Protein AF-0000000066528701 (afdb_homodimer)

Solvent-accessible surface area (backbone atoms only — not comparable to full-atom values): 14959 Å² total; per-residue (Å²): 111,68,66,46,46,49,54,43,49,54,53,19,50,52,30,32,54,51,6,51,46,21,49,76,36,40,67,64,56,36,42,75,35,35,27,43,67,76,30,73,56,21,47,54,45,41,22,33,59,53,4,28,47,28,31,26,52,14,49,48,37,56,53,22,70,76,32,80,87,34,41,62,61,46,37,51,46,49,24,44,37,23,43,40,35,29,51,48,51,51,48,49,22,62,75,70,71,47,74,63,90,46,74,61,42,54,48,40,52,49,28,44,50,49,17,51,50,31,49,50,34,51,53,52,62,69,62,58,66,75,77,67,75,58,69,62,59,64,48,48,53,50,49,54,55,55,73,71,102,110,68,67,45,46,50,54,40,47,55,52,20,50,50,31,32,52,49,6,51,46,23,50,76,37,39,65,63,57,37,42,74,36,36,28,44,68,76,29,73,55,20,47,53,46,41,23,32,59,53,3,27,48,28,32,25,52,14,49,48,37,55,52,22,71,75,31,77,88,34,40,61,59,47,38,51,45,49,24,44,37,23,42,40,34,32,50,48,50,52,50,48,22,61,74,69,72,49,75,63,90,46,75,61,42,55,48,39,52,50,29,42,49,51,18,51,51,30,49,51,33,51,54,53,62,69,62,58,67,76,78,67,75,57,69,62,61,62,49,49,53,51,48,55,58,55,71,71,100

Secondary structure (DSSP, 8-state):
-HHHHHHHHHHHHHHHHHHHHHHH-HHHHHHTTTEEE-SHHHHHHIIIIIIIHHHHHHHHHHHHHH-HHHHHHHHHHHHHHHHHHHHHHHHHHHHHT---TTHHHHHHHHHHHHHHHHHHHHHHHHHS------HHHHHHHHHHHHHT-/-HHHHHHHHHHHHHHHHHHHHHHH-HHHHHHTTTEEE-SHHHHHHIIIIIIIHHHHHHHHHHHHHH-HHHHHHHHHHHHHHHHHHHHHHHHHHHHHT---TTHHHHHHHHHHHHHHHHHHHHHHHHHS------HHHHHHHHHHHHHT-

Organism: Pseudomonas aeruginosa (strain ATCC 15692 / DSM 22644 / CIP 104116 / JCM 14847 / LMG 12228 / 1C / PRS 101 / PAO1) (NCBI:txid208964)

Structure (mmCIF, N/CA/C/O backbone):
data_AF-0000000066528701-model_v1
#
loop_
_entity.id
_entity.type
_entity.pdbx_description
1 polymer 'DUF4345 domain-containing protein'
#
loop_
_atom_site.group_PDB
_atom_site.id
_atom_site.type_symbol
_atom_site.label_atom_id
_atom_site.label_alt_id
_atom_site.label_comp_id
_atom_site.label_asym_id
_atom_site.label_entity_id
_atom_site.label_seq_id
_atom_site.pdbx_PDB_ins_code
_atom_site.Cartn_x
_atom_site.Cartn_y
_atom_site.Cartn_z
_atom_site.occupancy
_atom_site.B_iso_or_equiv
_atom_site.auth_seq_id
_atom_site.auth_comp_id
_atom_site.auth_asym_id
_atom_site.auth_atom_id
_atom_site.pdbx_PDB_model_num
ATOM 1 N N . MET A 1 1 ? 12.289 20.953 1.433 1 90 1 MET A N 1
ATOM 2 C CA . MET A 1 1 ? 11.078 20.406 0.824 1 90 1 MET A CA 1
ATOM 3 C C . MET A 1 1 ? 11.391 19.75 -0.516 1 90 1 MET A C 1
ATOM 5 O O . MET A 1 1 ? 10.773 18.75 -0.882 1 90 1 MET A O 1
ATOM 9 N N . LEU A 1 2 ? 12.438 20.297 -1.188 1 93.38 2 LEU A N 1
ATOM 10 C CA . LEU A 1 2 ? 12.75 19.766 -2.51 1 93.38 2 LEU A CA 1
ATOM 11 C C . LEU A 1 2 ? 13.234 18.312 -2.414 1 93.38 2 LEU A C 1
ATOM 13 O O . LEU A 1 2 ? 12.797 17.453 -3.189 1 93.38 2 LEU A O 1
ATOM 17 N N . PHE A 1 3 ? 14.109 18.016 -1.529 1 96.75 3 PHE A N 1
ATOM 18 C CA . PHE A 1 3 ? 14.648 16.672 -1.346 1 96.75 3 PHE A CA 1
ATOM 19 C C . PHE A 1 3 ? 13.531 15.68 -1.04 1 96.75 3 PHE A C 1
ATOM 21 O O . PHE A 1 3 ? 13.469 14.602 -1.636 1 96.75 3 PHE A O 1
ATOM 28 N N . ALA A 1 4 ? 12.664 16.062 -0.197 1 97.38 4 ALA A N 1
ATOM 29 C CA . ALA A 1 4 ? 11.531 15.219 0.172 1 97.38 4 ALA A CA 1
ATOM 30 C C . ALA A 1 4 ? 10.641 14.93 -1.036 1 97.38 4 ALA A C 1
ATOM 32 O O . ALA A 1 4 ? 10.203 13.797 -1.24 1 97.38 4 ALA A O 1
ATOM 33 N N . ARG A 1 5 ? 10.445 15.914 -1.828 1 97.69 5 ARG A N 1
ATOM 34 C CA . ARG A 1 5 ? 9.602 15.773 -3.008 1 97.69 5 ARG A CA 1
ATOM 35 C C . ARG A 1 5 ? 10.258 14.867 -4.047 1 97.69 5 ARG A C 1
ATOM 37 O O . ARG A 1 5 ? 9.57 14.117 -4.746 1 97.69 5 ARG A O 1
ATOM 44 N N . LEU A 1 6 ? 11.492 14.969 -4.113 1 98.12 6 LEU A N 1
ATOM 45 C CA . LEU A 1 6 ? 12.219 14.125 -5.059 1 98.12 6 LEU A CA 1
ATOM 46 C C . LEU A 1 6 ? 12.156 12.656 -4.641 1 98.12 6 LEU A C 1
ATOM 48 O O . LEU A 1 6 ? 11.984 11.773 -5.484 1 98.12 6 LEU A O 1
ATOM 52 N N . VAL A 1 7 ? 12.32 12.43 -3.352 1 98.62 7 VAL A N 1
ATOM 53 C CA . VAL A 1 7 ? 12.227 11.07 -2.834 1 98.62 7 VAL A CA 1
ATOM 54 C C . VAL A 1 7 ? 10.844 10.5 -3.145 1 98.62 7 VAL A C 1
ATOM 56 O O . VAL A 1 7 ? 10.719 9.375 -3.629 1 98.62 7 VAL A O 1
ATOM 59 N N . LEU A 1 8 ? 9.836 11.281 -2.934 1 98.75 8 LEU A N 1
ATOM 60 C CA . LEU A 1 8 ? 8.469 10.844 -3.178 1 98.75 8 LEU A CA 1
ATOM 61 C C . LEU A 1 8 ? 8.227 10.609 -4.668 1 98.75 8 LEU A C 1
ATOM 63 O O . LEU A 1 8 ? 7.531 9.672 -5.051 1 98.75 8 LEU A O 1
ATOM 67 N N . LEU A 1 9 ? 8.828 11.469 -5.477 1 98.75 9 LEU A N 1
ATOM 68 C CA . LEU A 1 9 ? 8.641 11.352 -6.918 1 98.75 9 LEU A CA 1
ATOM 69 C C . LEU A 1 9 ? 9.281 10.07 -7.449 1 98.75 9 LEU A C 1
ATOM 71 O O . LEU A 1 9 ? 8.68 9.359 -8.258 1 98.75 9 LEU A O 1
ATOM 75 N N . VAL A 1 10 ? 10.469 9.773 -7.031 1 98.75 10 VAL A N 1
ATOM 76 C CA . VAL A 1 10 ? 11.156 8.562 -7.453 1 98.75 10 VAL A CA 1
ATOM 77 C C . VAL A 1 10 ? 10.336 7.336 -7.047 1 98.75 10 VAL A C 1
ATOM 79 O O . VAL A 1 10 ? 10.117 6.438 -7.859 1 98.75 10 VAL A O 1
ATOM 82 N N . GLN A 1 11 ? 9.891 7.328 -5.816 1 98.75 11 GLN A N 1
ATOM 83 C CA . GLN A 1 11 ? 9.086 6.219 -5.328 1 98.75 11 GLN A CA 1
ATOM 84 C C . GLN A 1 11 ? 7.781 6.094 -6.113 1 98.75 11 GLN A C 1
ATOM 86 O O . GLN A 1 11 ? 7.367 4.988 -6.469 1 98.75 11 GLN A O 1
ATOM 91 N N . ALA A 1 12 ? 7.125 7.23 -6.391 1 98.81 12 ALA A N 1
ATOM 92 C CA . ALA A 1 12 ? 5.871 7.227 -7.141 1 98.81 12 ALA A CA 1
ATOM 93 C C . ALA A 1 12 ? 6.074 6.656 -8.539 1 98.81 12 ALA A C 1
ATOM 95 O O . ALA A 1 12 ? 5.242 5.891 -9.031 1 98.81 12 ALA A O 1
ATOM 96 N N . LEU A 1 13 ? 7.168 6.973 -9.164 1 98.56 13 LEU A N 1
ATOM 97 C CA . LEU A 1 13 ? 7.449 6.512 -10.516 1 98.56 13 LEU A CA 1
ATOM 98 C C . LEU A 1 13 ? 7.68 5.004 -10.547 1 98.56 13 LEU A C 1
ATOM 100 O O . LEU A 1 13 ? 7.199 4.316 -11.445 1 98.56 13 LEU A O 1
ATOM 104 N N . VAL A 1 14 ? 8.375 4.531 -9.562 1 97.88 14 VAL A N 1
ATOM 105 C CA . VAL A 1 14 ? 8.656 3.102 -9.516 1 97.88 14 VAL A CA 1
ATOM 106 C C . VAL A 1 14 ? 7.375 2.326 -9.227 1 97.88 14 VAL A C 1
ATOM 108 O O . VAL A 1 14 ? 7.062 1.354 -9.922 1 97.88 14 VAL A O 1
ATOM 111 N N . TRP A 1 15 ? 6.609 2.729 -8.188 1 97.94 15 TRP A N 1
ATOM 112 C CA . TRP A 1 15 ? 5.34 2.076 -7.887 1 97.94 15 TRP A CA 1
ATOM 113 C C . TRP A 1 15 ? 4.379 2.188 -9.062 1 97.94 15 TRP A C 1
ATOM 115 O O . TRP A 1 15 ? 3.678 1.227 -9.398 1 97.94 15 TRP A O 1
ATOM 125 N N . GLY A 1 16 ? 4.348 3.342 -9.711 1 98.12 16 GLY A N 1
ATOM 126 C CA . GLY A 1 16 ? 3.469 3.537 -10.852 1 98.12 16 GLY A CA 1
ATOM 127 C C . GLY A 1 16 ? 3.818 2.648 -12.031 1 98.12 16 GLY A C 1
ATOM 128 O O . GLY A 1 16 ? 2.938 2.021 -12.625 1 98.12 16 GLY A O 1
ATOM 129 N N . ALA A 1 17 ? 5.105 2.613 -12.391 1 97.75 17 ALA A N 1
ATOM 130 C CA . ALA A 1 17 ? 5.559 1.803 -13.523 1 97.75 17 ALA A CA 1
ATOM 131 C C . ALA A 1 17 ? 5.312 0.319 -13.266 1 97.75 17 ALA A C 1
ATOM 133 O O . ALA A 1 17 ? 4.785 -0.388 -14.125 1 97.75 17 ALA A O 1
ATOM 134 N N . LEU A 1 18 ? 5.652 -0.143 -12.086 1 95.25 18 LEU A N 1
ATOM 135 C CA . LEU A 1 18 ? 5.449 -1.548 -11.75 1 95.25 18 LEU A CA 1
ATOM 136 C C . LEU A 1 18 ? 3.961 -1.879 -11.672 1 95.25 18 LEU A C 1
ATOM 138 O O . LEU A 1 18 ? 3.539 -2.959 -12.094 1 95.25 18 LEU A O 1
ATOM 142 N N . GLY A 1 19 ? 3.191 -0.932 -11.094 1 96.75 19 GLY A N 1
ATOM 143 C CA . GLY A 1 19 ? 1.753 -1.135 -11.039 1 96.75 19 GLY A CA 1
ATOM 144 C C . GLY A 1 19 ? 1.121 -1.322 -12.398 1 96.75 19 GLY A C 1
ATOM 145 O O . GLY A 1 19 ? 0.341 -2.256 -12.609 1 96.75 19 GLY A O 1
ATOM 146 N N . VAL A 1 20 ? 1.465 -0.523 -13.336 1 97.19 20 VAL A N 1
ATOM 147 C CA . VAL A 1 20 ? 0.919 -0.595 -14.688 1 97.19 20 VAL A CA 1
ATOM 148 C C . VAL A 1 20 ? 1.396 -1.875 -15.367 1 97.19 20 VAL A C 1
ATOM 150 O O . VAL A 1 20 ? 0.614 -2.564 -16.031 1 97.19 20 VAL A O 1
ATOM 153 N N . LEU A 1 21 ? 2.637 -2.24 -15.188 1 96.62 21 LEU A N 1
ATOM 154 C CA . LEU A 1 21 ? 3.195 -3.432 -15.82 1 96.62 21 LEU A CA 1
ATOM 155 C C . LEU A 1 21 ? 2.496 -4.691 -15.312 1 96.62 21 LEU A C 1
ATOM 157 O O . LEU A 1 21 ? 2.137 -5.566 -16.109 1 96.62 21 LEU A O 1
ATOM 161 N N . TYR A 1 22 ? 2.273 -4.73 -14.016 1 95.31 22 TYR A N 1
ATOM 162 C CA . TYR A 1 22 ? 1.606 -5.895 -13.445 1 95.31 22 TYR A CA 1
ATOM 163 C C . TYR A 1 22 ? 0.142 -5.941 -13.867 1 95.31 22 TYR A C 1
ATOM 165 O O . TYR A 1 22 ? -0.438 -7.023 -14 1 95.31 22 TYR A O 1
ATOM 173 N N . TRP A 1 23 ? -0.418 -4.832 -14.062 1 95.31 23 TRP A N 1
ATOM 174 C CA . TRP A 1 23 ? -1.823 -4.801 -14.461 1 95.31 23 TRP A CA 1
ATOM 175 C C . TRP A 1 23 ? -1.991 -5.207 -15.914 1 95.31 23 TRP A C 1
ATOM 177 O O . TRP A 1 23 ? -2.924 -5.938 -16.266 1 95.31 23 TRP A O 1
ATOM 187 N N . VAL A 1 24 ? -1.065 -4.883 -16.828 1 95.12 24 VAL A N 1
ATOM 188 C CA . VAL A 1 24 ? -1.171 -5.105 -18.266 1 95.12 24 VAL A CA 1
ATOM 189 C C . VAL A 1 24 ? -0.623 -6.484 -18.625 1 95.12 24 VAL A C 1
ATOM 191 O O . VAL A 1 24 ? -1.155 -7.164 -19.5 1 95.12 24 VAL A O 1
ATOM 194 N N . ARG A 1 25 ? 0.461 -6.891 -17.922 1 96.69 25 ARG A N 1
ATOM 195 C CA . ARG A 1 25 ? 1.124 -8.156 -18.234 1 96.69 25 ARG A CA 1
ATOM 196 C C . ARG A 1 25 ? 1.291 -9.008 -16.984 1 96.69 25 ARG A C 1
ATOM 198 O O . ARG A 1 25 ? 2.41 -9.367 -16.625 1 96.69 25 ARG A O 1
ATOM 205 N N . PRO A 1 26 ? 0.185 -9.398 -16.453 1 94.94 26 PRO A N 1
ATOM 206 C CA . PRO A 1 26 ? 0.271 -10.125 -15.18 1 94.94 26 PRO A CA 1
ATOM 207 C C . PRO A 1 26 ? 0.975 -11.477 -15.32 1 94.94 26 PRO A C 1
ATOM 209 O O . PRO A 1 26 ? 1.728 -11.883 -14.43 1 94.94 26 PRO A O 1
ATOM 212 N N . TYR A 1 27 ? 0.855 -12.203 -16.484 1 95.38 27 TYR A N 1
ATOM 213 C CA . TYR A 1 27 ? 1.468 -13.516 -16.672 1 95.38 27 TYR A CA 1
ATOM 214 C C . TYR A 1 27 ? 2.986 -13.398 -16.75 1 95.38 27 TYR A C 1
ATOM 216 O O . TYR A 1 27 ? 3.701 -14.133 -16.062 1 95.38 27 TYR A O 1
ATOM 224 N N . GLU A 1 28 ? 3.389 -12.477 -17.516 1 94.94 28 GLU A N 1
ATOM 225 C CA . GLU A 1 28 ? 4.824 -12.281 -17.719 1 94.94 28 GLU A CA 1
ATOM 226 C C . GLU A 1 28 ? 5.5 -11.844 -16.422 1 94.94 28 GLU A C 1
ATOM 228 O O . GLU A 1 28 ? 6.562 -12.359 -16.062 1 94.94 28 GLU A O 1
ATOM 233 N N . MET A 1 29 ? 4.883 -10.93 -15.773 1 93.5 29 MET A N 1
ATOM 234 C CA . MET A 1 29 ? 5.461 -10.398 -14.539 1 93.5 29 MET A CA 1
ATOM 235 C C . MET A 1 29 ? 5.5 -11.469 -13.453 1 93.5 29 MET A C 1
ATOM 237 O O . MET A 1 29 ? 6.492 -11.586 -12.727 1 93.5 29 MET A O 1
ATOM 241 N N . ALA A 1 30 ? 4.492 -12.25 -13.289 1 92.44 30 ALA A N 1
ATOM 242 C CA . ALA A 1 30 ? 4.438 -13.32 -12.305 1 92.44 30 ALA A CA 1
ATOM 243 C C . ALA A 1 30 ? 5.477 -14.398 -12.617 1 92.44 30 ALA A C 1
ATOM 245 O O . ALA A 1 30 ? 6.105 -14.938 -11.703 1 92.44 30 ALA A O 1
ATOM 246 N N . ASN A 1 31 ? 5.672 -14.625 -13.844 1 92.06 31 ASN A N 1
ATOM 247 C CA . ASN A 1 31 ? 6.574 -15.688 -14.266 1 92.06 31 ASN A CA 1
ATOM 248 C C . ASN A 1 31 ? 8.031 -15.336 -13.977 1 92.06 31 ASN A C 1
ATOM 250 O O . ASN A 1 31 ? 8.875 -16.219 -13.859 1 92.06 31 ASN A O 1
ATOM 254 N N . LEU A 1 32 ? 8.305 -14.031 -13.883 1 88.94 32 LEU A N 1
ATOM 255 C CA . LEU A 1 32 ? 9.664 -13.594 -13.586 1 88.94 32 LEU A CA 1
ATOM 256 C C . LEU A 1 32 ? 10.148 -14.195 -12.266 1 88.94 32 LEU A C 1
ATOM 258 O O . LEU A 1 32 ? 11.336 -14.484 -12.117 1 88.94 32 LEU A O 1
ATOM 262 N N . SER A 1 33 ? 9.227 -14.5 -11.328 1 88.19 33 SER A N 1
ATOM 263 C CA . SER A 1 33 ? 9.609 -15.031 -10.023 1 88.19 33 SER A CA 1
ATOM 264 C C . SER A 1 33 ? 9.281 -16.516 -9.914 1 88.19 33 SER A C 1
ATOM 266 O O . SER A 1 33 ? 9.492 -17.125 -8.859 1 88.19 33 SER A O 1
ATOM 268 N N . GLY A 1 34 ? 8.695 -17.062 -11 1 90.62 34 GLY A N 1
ATOM 269 C CA . GLY A 1 34 ? 8.328 -18.469 -10.969 1 90.62 34 GLY A CA 1
ATOM 270 C C . GLY A 1 34 ? 6.934 -18.703 -10.406 1 90.62 34 GLY A C 1
ATOM 271 O O . GLY A 1 34 ? 6.668 -19.75 -9.812 1 90.62 34 GLY A O 1
ATOM 272 N N . MET A 1 35 ? 6.113 -17.734 -10.508 1 93.06 35 MET A N 1
ATOM 273 C CA . MET A 1 35 ? 4.703 -17.828 -10.133 1 93.06 35 MET A CA 1
ATOM 274 C C . MET A 1 35 ? 3.84 -18.141 -11.352 1 93.06 35 MET A C 1
ATOM 276 O O . MET A 1 35 ? 4.004 -17.531 -12.406 1 93.06 35 MET A O 1
ATOM 280 N N . LEU A 1 36 ? 2.977 -19.156 -11.156 1 94.19 36 LEU A N 1
ATOM 281 C CA . LEU A 1 36 ? 2.062 -19.516 -12.234 1 94.19 36 LEU A CA 1
ATOM 282 C C . LEU A 1 36 ? 0.625 -19.172 -11.867 1 94.19 36 LEU A C 1
ATOM 284 O O . LEU A 1 36 ? 0.165 -19.484 -10.766 1 94.19 36 LEU A O 1
ATOM 288 N N . LEU A 1 37 ? 0.031 -18.438 -12.758 1 94.5 37 LEU A N 1
ATOM 289 C CA . LEU A 1 37 ? -1.372 -18.078 -12.609 1 94.5 37 LEU A CA 1
ATOM 290 C C . LEU A 1 37 ? -2.273 -19.031 -13.375 1 94.5 37 LEU A C 1
ATOM 292 O O . LEU A 1 37 ? -2.535 -18.844 -14.562 1 94.5 37 LEU A O 1
ATOM 296 N N . MET A 1 38 ? -2.883 -20 -12.656 1 92.56 38 MET A N 1
ATOM 297 C CA . MET A 1 38 ? -3.531 -21.125 -13.32 1 92.56 38 MET A CA 1
ATOM 298 C C . MET A 1 38 ? -5.023 -20.875 -13.5 1 92.56 38 MET A C 1
ATOM 300 O O . MET A 1 38 ? -5.668 -21.5 -14.344 1 92.56 38 MET A O 1
ATOM 304 N N . GLU A 1 39 ? -5.605 -20 -12.68 1 89.44 39 GLU A N 1
ATOM 305 C CA . GLU A 1 39 ? -7.031 -19.703 -12.727 1 89.44 39 GLU A CA 1
ATOM 306 C C . GLU A 1 39 ? -7.277 -18.219 -12.992 1 89.44 39 GLU A C 1
ATOM 308 O O . GLU A 1 39 ? -6.441 -17.375 -12.656 1 89.44 39 GLU A O 1
ATOM 313 N N . PRO A 1 40 ? -8.445 -17.906 -13.586 1 87.75 40 PRO A N 1
ATOM 314 C CA . PRO A 1 40 ? -8.781 -16.5 -13.812 1 87.75 40 PRO A CA 1
ATOM 315 C C . PRO A 1 40 ? -8.766 -15.672 -12.531 1 87.75 40 PRO A C 1
ATOM 317 O O . PRO A 1 40 ? -8.406 -14.492 -12.562 1 87.75 40 PRO A O 1
ATOM 320 N N . SER A 1 41 ? -9.094 -16.359 -11.484 1 88.56 41 SER A N 1
ATOM 321 C CA . SER A 1 41 ? -9.086 -15.672 -10.203 1 88.56 41 SER A CA 1
ATOM 322 C C . SER A 1 41 ? -7.668 -15.258 -9.805 1 88.56 41 SER A C 1
ATOM 324 O O . SER A 1 41 ? -7.465 -14.188 -9.227 1 88.56 41 SER A O 1
ATOM 326 N N . ALA A 1 42 ? -6.734 -16.078 -10.117 1 91.38 42 ALA A N 1
ATOM 327 C CA . ALA A 1 42 ? -5.344 -15.766 -9.805 1 91.38 42 ALA A CA 1
ATOM 328 C C . ALA A 1 42 ? -4.848 -14.57 -10.625 1 91.38 42 ALA A C 1
ATOM 330 O O . ALA A 1 42 ? -4.105 -13.727 -10.117 1 91.38 42 ALA A O 1
ATOM 331 N N . VAL A 1 43 ? -5.246 -14.484 -11.844 1 91.62 43 VAL A N 1
ATOM 332 C CA . VAL A 1 43 ? -4.859 -13.383 -12.719 1 91.62 43 VAL A CA 1
ATOM 333 C C . VAL A 1 43 ? -5.477 -12.078 -12.219 1 91.62 43 VAL A C 1
ATOM 335 O O . VAL A 1 43 ? -4.801 -11.055 -12.141 1 91.62 43 VAL A O 1
ATOM 338 N N . SER A 1 44 ? -6.723 -12.172 -11.93 1 90.75 44 SER A N 1
ATOM 339 C CA . SER A 1 44 ? -7.438 -11.016 -11.398 1 90.75 44 SER A CA 1
ATOM 340 C C . SER A 1 44 ? -6.793 -10.516 -10.117 1 90.75 44 SER A C 1
ATOM 342 O O . SER A 1 44 ? -6.633 -9.305 -9.93 1 90.75 44 SER A O 1
ATOM 344 N N . ASP A 1 45 ? -6.367 -11.383 -9.234 1 89.44 45 ASP A N 1
ATOM 345 C CA . ASP A 1 45 ? -5.734 -11.023 -7.973 1 89.44 45 ASP A CA 1
ATOM 346 C C . ASP A 1 45 ? -4.375 -10.367 -8.211 1 89.44 45 ASP A C 1
ATOM 348 O O . ASP A 1 45 ? -4.023 -9.398 -7.539 1 89.44 45 ASP A O 1
ATOM 352 N N . ALA A 1 46 ? -3.641 -10.969 -9.133 1 92.06 46 ALA A N 1
ATOM 353 C CA . ALA A 1 46 ? -2.34 -10.391 -9.445 1 92.06 46 ALA A CA 1
ATOM 354 C C . ALA A 1 46 ? -2.486 -8.953 -9.953 1 92.06 46 ALA A C 1
ATOM 356 O O . ALA A 1 46 ? -1.737 -8.07 -9.539 1 92.06 46 ALA A O 1
ATOM 357 N N . ARG A 1 47 ? -3.455 -8.688 -10.781 1 93.56 47 ARG A N 1
ATOM 358 C CA . ARG A 1 47 ? -3.695 -7.352 -11.32 1 93.56 47 ARG A CA 1
ATOM 359 C C . ARG A 1 47 ? -4.094 -6.383 -10.219 1 93.56 47 ARG A C 1
ATOM 361 O O . ARG A 1 47 ? -3.617 -5.246 -10.18 1 93.56 47 ARG A O 1
ATOM 368 N N . VAL A 1 48 ? -4.875 -6.852 -9.344 1 91.56 48 VAL A N 1
ATOM 369 C CA . VAL A 1 48 ? -5.41 -5.973 -8.312 1 91.56 48 VAL A CA 1
ATOM 370 C C . VAL A 1 48 ? -4.363 -5.742 -7.23 1 91.56 48 VAL A C 1
ATOM 372 O O . VAL A 1 48 ? -4.094 -4.602 -6.848 1 91.56 48 VAL A O 1
ATOM 375 N N . PHE A 1 49 ? -3.664 -6.766 -6.742 1 89 49 PHE A N 1
ATOM 376 C CA . PHE A 1 49 ? -2.795 -6.664 -5.578 1 89 49 PHE A CA 1
ATOM 377 C C . PHE A 1 49 ? -1.411 -6.164 -5.977 1 89 49 PHE A C 1
ATOM 379 O O . PHE A 1 49 ? -0.836 -5.312 -5.297 1 89 49 PHE A O 1
ATOM 386 N N . TYR A 1 50 ? -0.898 -6.695 -7.086 1 91 50 TYR A N 1
ATOM 387 C CA . TYR A 1 50 ? 0.411 -6.234 -7.531 1 91 50 TYR A CA 1
ATOM 388 C C . TYR A 1 50 ? 0.289 -4.941 -8.336 1 91 50 TYR A C 1
ATOM 390 O O . TYR A 1 50 ? 1.103 -4.031 -8.18 1 91 50 TYR A O 1
ATOM 398 N N . GLY A 1 51 ? -0.711 -4.93 -9.156 1 93.62 51 GLY A N 1
ATOM 399 C CA . GLY A 1 51 ? -0.885 -3.768 -10.016 1 93.62 51 GLY A CA 1
ATOM 400 C C . GLY A 1 51 ? -1.659 -2.646 -9.344 1 93.62 51 GLY A C 1
ATOM 401 O O . GLY A 1 51 ? -1.125 -1.555 -9.141 1 93.62 51 GLY A O 1
ATOM 402 N N . GLY A 1 52 ? -2.873 -2.932 -8.977 1 93.62 52 GLY A N 1
ATOM 403 C CA . GLY A 1 52 ? -3.764 -1.928 -8.422 1 93.62 52 GLY A CA 1
ATOM 404 C C . GLY A 1 52 ? -3.219 -1.284 -7.156 1 93.62 52 GLY A C 1
ATOM 405 O O . GLY A 1 52 ? -3.262 -0.061 -7.012 1 93.62 52 GLY A O 1
ATOM 406 N N . HIS A 1 53 ? -2.746 -2.119 -6.207 1 95.31 53 HIS A N 1
ATOM 407 C CA . HIS A 1 53 ? -2.217 -1.608 -4.945 1 95.31 53 HIS A CA 1
ATOM 408 C C . HIS A 1 53 ? -1.061 -0.645 -5.188 1 95.31 53 HIS A C 1
ATOM 410 O O . HIS A 1 53 ? -1.037 0.455 -4.629 1 95.31 53 HIS A O 1
ATOM 416 N N . GLN A 1 54 ? -0.108 -1.047 -6.059 1 96.44 54 GLN A N 1
ATOM 417 C CA . GLN A 1 54 ? 1.06 -0.212 -6.316 1 96.44 54 GLN A CA 1
ATOM 418 C C . GLN A 1 54 ? 0.673 1.058 -7.07 1 96.44 54 GLN A C 1
ATOM 420 O O . GLN A 1 54 ? 1.205 2.135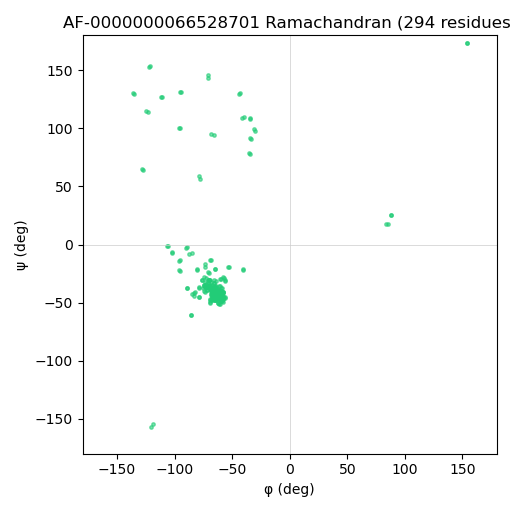 -6.793 1 96.44 54 GLN A O 1
ATOM 425 N N . PHE A 1 55 ? -0.213 0.926 -7.945 1 97.44 55 PHE A N 1
ATOM 426 C CA . PHE A 1 55 ? -0.664 2.088 -8.703 1 97.44 55 PHE A CA 1
ATOM 427 C C . PHE A 1 55 ? -1.35 3.096 -7.789 1 97.44 55 PHE A C 1
ATOM 429 O O . PHE A 1 55 ? -1.121 4.301 -7.906 1 97.44 55 PHE A O 1
ATOM 436 N N . ALA A 1 56 ? -2.197 2.615 -6.883 1 97.75 56 ALA A N 1
ATOM 437 C CA . ALA A 1 56 ? -2.889 3.488 -5.938 1 97.75 56 ALA A CA 1
ATOM 438 C C . ALA A 1 56 ? -1.896 4.223 -5.039 1 97.75 56 ALA A C 1
ATOM 440 O O . ALA A 1 56 ? -2.068 5.41 -4.754 1 97.75 56 ALA A O 1
ATOM 441 N N . LEU A 1 57 ? -0.882 3.533 -4.582 1 98.31 57 LEU A N 1
ATOM 442 C CA . LEU A 1 57 ? 0.149 4.148 -3.752 1 98.31 57 LEU A CA 1
ATOM 443 C C . LEU A 1 57 ? 0.89 5.234 -4.527 1 98.31 57 LEU A C 1
ATOM 445 O O . LEU A 1 57 ? 1.187 6.301 -3.979 1 98.31 57 LEU A O 1
ATOM 449 N N . ALA A 1 58 ? 1.19 4.914 -5.766 1 98.69 58 ALA A N 1
ATOM 450 C CA . ALA A 1 58 ? 1.831 5.914 -6.617 1 98.69 58 ALA A CA 1
ATOM 451 C C . ALA A 1 58 ? 0.971 7.168 -6.73 1 98.69 58 ALA A C 1
ATOM 453 O O . ALA A 1 58 ? 1.478 8.289 -6.625 1 98.69 58 ALA A O 1
ATOM 454 N N . LEU A 1 59 ? -0.28 7.004 -6.934 1 98.31 59 LEU A N 1
ATOM 455 C CA . LEU A 1 59 ? -1.192 8.133 -7.066 1 98.31 59 LEU A CA 1
ATOM 456 C C . LEU A 1 59 ? -1.245 8.945 -5.777 1 98.31 59 LEU A C 1
ATOM 458 O O . LEU A 1 59 ? -1.31 10.18 -5.812 1 98.31 59 LEU A O 1
ATOM 462 N N . PHE A 1 60 ? -1.268 8.234 -4.66 1 98.69 60 PHE A N 1
ATOM 463 C CA . PHE A 1 60 ? -1.259 8.93 -3.379 1 98.69 60 PHE A CA 1
ATOM 464 C C . PHE A 1 60 ? -0.016 9.805 -3.246 1 98.69 60 PHE A C 1
ATOM 466 O O . PHE A 1 60 ? -0.101 10.953 -2.812 1 98.69 60 PHE A O 1
ATOM 473 N N . LEU A 1 61 ? 1.109 9.258 -3.619 1 98.81 61 LEU A N 1
ATOM 474 C CA . LEU A 1 61 ? 2.348 10.016 -3.51 1 98.81 61 LEU A CA 1
ATOM 475 C C . LEU A 1 61 ? 2.342 11.203 -4.469 1 98.81 61 LEU A C 1
ATOM 477 O O . LEU A 1 61 ? 2.828 12.281 -4.125 1 98.81 61 LEU A O 1
ATOM 481 N N . LEU A 1 62 ? 1.822 10.992 -5.684 1 98.44 62 LEU A N 1
ATOM 482 C CA . LEU A 1 62 ? 1.728 12.094 -6.633 1 98.44 62 LEU A CA 1
ATOM 483 C C . LEU A 1 62 ? 0.798 13.188 -6.105 1 98.44 62 LEU A C 1
ATOM 485 O O . LEU A 1 62 ? 1.072 14.375 -6.277 1 98.44 62 LEU A O 1
ATOM 489 N N . PHE A 1 63 ? -0.262 12.727 -5.504 1 97.81 63 PHE A N 1
ATOM 490 C CA . PHE A 1 63 ? -1.18 13.68 -4.887 1 97.81 63 PHE A CA 1
ATOM 491 C C . PHE A 1 63 ? -0.492 14.445 -3.76 1 97.81 63 PHE A C 1
ATOM 493 O O . PHE A 1 63 ? -0.699 15.648 -3.602 1 97.81 63 PHE A O 1
ATOM 500 N N . ALA A 1 64 ? 0.247 13.766 -2.963 1 97.62 64 ALA A N 1
ATOM 501 C CA . ALA A 1 64 ? 0.965 14.375 -1.846 1 97.62 64 ALA A CA 1
ATOM 502 C C . ALA A 1 64 ? 1.944 15.438 -2.336 1 97.62 64 ALA A C 1
ATOM 504 O O . ALA A 1 64 ? 2.207 16.422 -1.636 1 97.62 64 ALA A O 1
ATOM 505 N N . LEU A 1 65 ? 2.486 15.266 -3.578 1 97.38 65 LEU A N 1
ATOM 506 C CA . LEU A 1 65 ? 3.436 16.219 -4.137 1 97.38 65 LEU A CA 1
ATOM 507 C C . LEU A 1 65 ? 2.773 17.578 -4.363 1 97.38 65 LEU A C 1
ATOM 509 O O . LEU A 1 65 ? 3.451 18.609 -4.406 1 97.38 65 LEU A O 1
ATOM 513 N N . ARG A 1 66 ? 1.506 17.578 -4.449 1 95.81 66 ARG A N 1
ATOM 514 C CA . ARG A 1 66 ? 0.787 18.812 -4.742 1 95.81 66 ARG A CA 1
ATOM 515 C C . ARG A 1 66 ? 0.308 19.484 -3.459 1 95.81 66 ARG A C 1
ATOM 517 O O . ARG A 1 66 ? -0.122 20.641 -3.48 1 95.81 66 ARG A O 1
ATOM 524 N N . ARG A 1 67 ? 0.357 18.781 -2.422 1 94.81 67 ARG A N 1
ATOM 525 C CA . ARG A 1 67 ? -0.097 19.297 -1.136 1 94.81 67 ARG A CA 1
ATOM 526 C C . ARG A 1 67 ? 1.001 19.188 -0.082 1 94.81 67 ARG A C 1
ATOM 528 O O . ARG A 1 67 ? 1.281 18.094 0.417 1 94.81 67 ARG A O 1
ATOM 535 N N . ALA A 1 68 ? 1.472 20.344 0.396 1 93.12 68 ALA A N 1
ATOM 536 C CA . ALA A 1 68 ? 2.602 20.391 1.319 1 93.12 68 ALA A CA 1
ATOM 537 C C . ALA A 1 68 ? 2.279 19.641 2.611 1 93.12 68 ALA A C 1
ATOM 539 O O . ALA A 1 68 ? 3.154 19 3.203 1 93.12 68 ALA A O 1
ATOM 540 N N . SER A 1 69 ? 1.032 19.734 3.021 1 93.44 69 SER A N 1
ATOM 541 C CA . SER A 1 69 ? 0.633 19.141 4.293 1 93.44 69 SER A CA 1
ATOM 542 C C . SER A 1 69 ? 0.674 17.609 4.227 1 93.44 69 SER A C 1
ATOM 544 O O . SER A 1 69 ? 0.659 16.938 5.258 1 93.44 69 SER A O 1
ATOM 546 N N . LEU A 1 70 ? 0.79 17.031 3.014 1 97 70 LEU A N 1
ATOM 547 C CA . LEU A 1 70 ? 0.742 15.586 2.846 1 97 70 LEU A CA 1
ATOM 548 C C . LEU A 1 70 ? 2.141 15.016 2.646 1 97 70 LEU A C 1
ATOM 550 O O . LEU A 1 70 ? 2.33 13.797 2.678 1 97 70 LEU A O 1
ATOM 554 N N . VAL A 1 71 ? 3.092 15.852 2.518 1 97.31 71 VAL A N 1
ATOM 555 C CA . VAL A 1 71 ? 4.441 15.406 2.189 1 97.31 71 VAL A CA 1
ATOM 556 C C . VAL A 1 71 ? 5.016 14.594 3.352 1 97.31 71 VAL A C 1
ATOM 558 O O . VAL A 1 71 ? 5.535 13.5 3.154 1 97.31 71 VAL A O 1
ATOM 561 N N . GLN A 1 72 ? 4.855 15.102 4.551 1 96.81 72 GLN A N 1
ATOM 562 C CA . GLN A 1 72 ? 5.426 14.406 5.699 1 96.81 72 GLN A CA 1
ATOM 563 C C . GLN A 1 72 ? 4.727 13.07 5.934 1 96.81 72 GLN A C 1
ATOM 565 O O . GLN A 1 72 ? 5.383 12.031 6.086 1 96.81 72 GLN A O 1
ATOM 570 N N . PRO A 1 73 ? 3.354 13.008 5.914 1 97.75 73 PRO A N 1
ATOM 571 C CA . PRO A 1 73 ? 2.674 11.719 6.055 1 97.75 73 PRO A CA 1
ATOM 572 C C . PRO A 1 73 ? 3.062 10.727 4.961 1 97.75 73 PRO A C 1
ATOM 574 O O . PRO A 1 73 ? 3.195 9.531 5.227 1 97.75 73 PRO A O 1
ATOM 577 N N . ALA A 1 74 ? 3.223 11.25 3.797 1 98.62 74 ALA A N 1
ATOM 578 C CA . ALA A 1 74 ? 3.604 10.391 2.68 1 98.62 74 ALA A CA 1
ATOM 579 C C . ALA A 1 74 ? 5.004 9.812 2.881 1 98.62 74 ALA A C 1
ATOM 581 O O . ALA A 1 74 ? 5.25 8.648 2.572 1 98.62 74 ALA A O 1
ATOM 582 N N . LEU A 1 75 ? 5.914 10.633 3.379 1 98.56 75 LEU A N 1
ATOM 583 C CA . LEU A 1 75 ? 7.266 10.156 3.658 1 98.56 75 LEU A CA 1
ATOM 584 C C . LEU A 1 75 ? 7.258 9.094 4.75 1 98.56 75 LEU A C 1
ATOM 586 O O . LEU A 1 75 ? 7.973 8.094 4.656 1 98.56 75 LEU A O 1
ATOM 590 N N . ILE A 1 76 ? 6.465 9.258 5.734 1 98.19 76 ILE A N 1
ATOM 591 C CA . ILE A 1 76 ? 6.344 8.281 6.809 1 98.19 76 ILE A CA 1
ATOM 592 C C . ILE A 1 76 ? 5.848 6.953 6.242 1 98.19 76 ILE A C 1
ATOM 594 O O . ILE A 1 76 ? 6.367 5.891 6.59 1 98.19 76 ILE A O 1
ATOM 598 N N . LEU A 1 77 ? 4.871 7.074 5.391 1 98.69 77 LEU A N 1
ATOM 599 C CA . LEU A 1 77 ? 4.328 5.891 4.738 1 98.69 77 LEU A CA 1
ATOM 600 C C . LEU A 1 77 ? 5.414 5.152 3.963 1 98.69 77 LEU A C 1
ATOM 602 O O . LEU A 1 77 ? 5.57 3.938 4.105 1 98.69 77 LEU A O 1
ATOM 606 N N . VAL A 1 78 ? 6.172 5.887 3.154 1 98.75 78 VAL A N 1
ATOM 607 C CA . VAL A 1 78 ? 7.207 5.289 2.316 1 98.75 78 VAL A CA 1
ATOM 608 C C . VAL A 1 78 ? 8.273 4.641 3.195 1 98.75 78 VAL A C 1
ATOM 610 O O . VAL A 1 78 ? 8.711 3.52 2.926 1 98.75 78 VAL A O 1
ATOM 613 N N . VAL A 1 79 ? 8.688 5.316 4.254 1 98.5 79 VAL A N 1
ATOM 614 C CA . VAL A 1 79 ? 9.711 4.797 5.152 1 98.5 79 VAL A CA 1
ATOM 615 C C . VAL A 1 79 ? 9.227 3.506 5.805 1 98.5 79 VAL A C 1
ATOM 617 O O . VAL A 1 79 ? 9.953 2.512 5.852 1 98.5 79 VAL A O 1
ATOM 620 N N . LEU A 1 80 ? 8.031 3.541 6.223 1 98.31 80 LEU A N 1
ATOM 621 C CA . LEU A 1 80 ? 7.492 2.365 6.898 1 98.31 80 LEU A CA 1
ATOM 622 C C . LEU A 1 80 ? 7.359 1.195 5.93 1 98.31 80 LEU A C 1
ATOM 624 O O . LEU A 1 80 ? 7.773 0.076 6.242 1 98.31 80 LEU A O 1
ATOM 628 N N . LEU A 1 81 ? 6.785 1.438 4.777 1 98.38 81 LEU A N 1
ATOM 629 C CA . LEU A 1 81 ? 6.586 0.395 3.775 1 98.38 81 LEU A CA 1
ATOM 630 C C . LEU A 1 81 ? 7.918 -0.199 3.334 1 98.38 81 LEU A C 1
ATOM 632 O O . LEU A 1 81 ? 8.109 -1.416 3.391 1 98.38 81 LEU A O 1
ATOM 636 N N . GLN A 1 82 ? 8.82 0.653 2.961 1 98.38 82 GLN A N 1
ATOM 637 C CA . GLN A 1 82 ? 10.086 0.174 2.428 1 98.38 82 GLN A CA 1
ATOM 638 C C . GLN A 1 82 ? 10.922 -0.506 3.51 1 98.38 82 GLN A C 1
ATOM 640 O O . GLN A 1 82 ? 11.633 -1.475 3.238 1 98.38 82 GLN A O 1
ATOM 645 N N . SER A 1 83 ? 10.859 -0.012 4.758 1 98.12 83 SER A N 1
ATOM 646 C CA . SER A 1 83 ? 11.586 -0.644 5.855 1 98.12 83 SER A CA 1
ATOM 647 C C . SER A 1 83 ? 11.031 -2.035 6.152 1 98.12 83 SER A C 1
ATOM 649 O O . SER A 1 83 ? 11.797 -2.986 6.324 1 98.12 83 SER A O 1
ATOM 651 N N . ILE A 1 84 ? 9.727 -2.143 6.203 1 97.88 84 ILE A N 1
ATOM 652 C CA . ILE A 1 84 ? 9.102 -3.428 6.496 1 97.88 84 ILE A CA 1
ATOM 653 C C . ILE A 1 84 ? 9.414 -4.418 5.379 1 97.88 84 ILE A C 1
ATOM 655 O O . ILE A 1 84 ? 9.727 -5.582 5.641 1 97.88 84 ILE A O 1
ATOM 659 N N . LEU A 1 85 ? 9.297 -3.992 4.129 1 96.44 85 LEU A N 1
ATOM 660 C CA . LEU A 1 85 ? 9.578 -4.871 3.002 1 96.44 85 LEU A CA 1
ATOM 661 C C . LEU A 1 85 ? 11.039 -5.309 3.008 1 96.44 85 LEU A C 1
ATOM 663 O O . LEU A 1 85 ? 11.352 -6.469 2.73 1 96.44 85 LEU A O 1
ATOM 667 N N . THR A 1 86 ? 11.945 -4.379 3.322 1 96.38 86 THR A N 1
ATOM 668 C CA . THR A 1 86 ? 13.367 -4.684 3.395 1 96.38 86 THR A CA 1
ATOM 669 C C . THR A 1 86 ? 13.648 -5.676 4.523 1 96.38 86 THR A C 1
ATOM 671 O O . THR A 1 86 ? 14.352 -6.668 4.32 1 96.38 86 THR A O 1
ATOM 674 N N . LEU A 1 87 ? 13.109 -5.406 5.648 1 95.62 87 LEU A N 1
ATOM 675 C CA . LEU A 1 87 ? 13.32 -6.285 6.793 1 95.62 87 LEU A CA 1
ATOM 676 C C . LEU A 1 87 ? 12.727 -7.664 6.535 1 95.62 87 LEU A C 1
ATOM 678 O O . LEU A 1 87 ? 13.297 -8.68 6.949 1 95.62 87 LEU A O 1
ATOM 682 N N . SER A 1 88 ? 11.555 -7.672 5.949 1 94.12 88 SER A N 1
ATOM 683 C CA . SER A 1 88 ? 10.93 -8.945 5.598 1 94.12 88 SER A CA 1
ATOM 684 C C . SER A 1 88 ? 11.836 -9.781 4.699 1 94.12 88 SER A C 1
ATOM 686 O O . SER A 1 88 ? 12.016 -10.977 4.934 1 94.12 88 SER A O 1
ATOM 688 N N . ARG A 1 89 ? 12.414 -9.141 3.688 1 93.12 89 ARG A N 1
ATOM 689 C CA . ARG A 1 89 ? 13.297 -9.852 2.764 1 93.12 89 ARG A CA 1
ATOM 690 C C . ARG A 1 89 ? 14.562 -10.32 3.465 1 93.12 89 ARG A C 1
ATOM 692 O O . ARG A 1 89 ? 15.078 -11.398 3.18 1 93.12 89 ARG A O 1
ATOM 699 N N . LEU A 1 90 ? 15.109 -9.539 4.277 1 94.25 90 LEU A N 1
ATOM 700 C CA . LEU A 1 90 ? 16.312 -9.914 5.023 1 94.25 90 LEU A CA 1
ATOM 701 C C . LEU A 1 90 ? 16.031 -11.102 5.938 1 94.25 90 LEU A C 1
ATOM 703 O O . LEU A 1 90 ? 16.859 -12 6.066 1 94.25 90 LEU A O 1
ATOM 707 N N . LEU A 1 91 ? 14.883 -11.047 6.547 1 93.88 91 LEU A N 1
ATOM 708 C CA . LEU A 1 91 ? 14.5 -12.156 7.418 1 93.88 91 LEU A CA 1
ATOM 709 C C . LEU A 1 91 ? 14.312 -13.438 6.621 1 93.88 91 LEU A C 1
ATOM 711 O O . LEU A 1 91 ? 14.742 -14.508 7.055 1 93.88 91 LEU A O 1
ATOM 715 N N . ILE A 1 92 ? 13.656 -13.32 5.516 1 92.19 92 ILE A N 1
ATOM 716 C CA . ILE A 1 92 ? 13.461 -14.477 4.648 1 92.19 92 ILE A CA 1
ATOM 717 C C . ILE A 1 92 ? 14.812 -15.023 4.199 1 92.19 92 ILE A C 1
ATOM 719 O O . ILE A 1 92 ? 15.047 -16.234 4.246 1 92.19 92 ILE A O 1
ATOM 723 N N . ALA A 1 93 ? 15.68 -14.188 3.744 1 90.88 93 ALA A N 1
ATOM 724 C CA . ALA A 1 93 ? 17.016 -14.594 3.312 1 90.88 93 ALA A CA 1
ATOM 725 C C . ALA A 1 93 ? 17.766 -15.289 4.441 1 90.88 93 ALA A C 1
ATOM 727 O O . ALA A 1 93 ? 18.469 -16.281 4.211 1 90.88 93 ALA A O 1
ATOM 728 N N . TRP A 1 94 ? 17.609 -14.75 5.609 1 92.81 94 TRP A N 1
ATOM 729 C CA . TRP A 1 94 ? 18.281 -15.328 6.773 1 92.81 94 TRP A CA 1
ATOM 730 C C . TRP A 1 94 ? 17.75 -16.734 7.059 1 92.81 94 TRP A C 1
ATOM 732 O O . TRP A 1 94 ? 18.531 -17.641 7.32 1 92.81 94 TRP A O 1
ATOM 742 N N . ILE A 1 95 ? 16.453 -16.969 6.98 1 89.62 95 ILE A N 1
ATOM 743 C CA . ILE A 1 95 ? 15.812 -18.234 7.289 1 89.62 95 ILE A CA 1
ATOM 744 C C . ILE A 1 95 ? 16.125 -19.25 6.191 1 89.62 95 ILE A C 1
ATOM 746 O O . ILE A 1 95 ? 16.344 -20.438 6.477 1 89.62 95 ILE A O 1
ATOM 750 N N . GLU A 1 96 ? 16.172 -18.75 5 1 86.25 96 GLU A N 1
ATOM 751 C CA . GLU A 1 96 ? 16.312 -19.656 3.867 1 86.25 96 GLU A CA 1
ATOM 752 C C . GLU A 1 96 ? 17.797 -19.891 3.541 1 86.25 96 GLU A C 1
ATOM 754 O O . GLU A 1 96 ? 18.125 -20.75 2.713 1 86.25 96 GLU A O 1
ATOM 759 N N . GLY A 1 97 ? 18.625 -19.266 4.211 1 85.31 97 GLY A N 1
ATOM 760 C CA . GLY A 1 97 ? 20.047 -19.531 4.066 1 85.31 97 GLY A CA 1
ATOM 761 C C . GLY A 1 97 ? 20.672 -18.75 2.926 1 85.31 97 GLY A C 1
ATOM 762 O O . GLY A 1 97 ? 21.688 -19.188 2.361 1 85.31 97 GLY A O 1
ATOM 763 N N . GLY A 1 98 ? 19.984 -17.734 2.486 1 81.5 98 GLY A N 1
ATOM 764 C CA . GLY A 1 98 ? 20.625 -16.938 1.456 1 81.5 98 GLY A CA 1
ATOM 765 C C . GLY A 1 98 ? 19.656 -16.219 0.55 1 81.5 98 GLY A C 1
ATOM 766 O O . GLY A 1 98 ? 18.438 -16.203 0.812 1 81.5 98 GLY A O 1
ATOM 767 N N . MET A 1 99 ? 20.219 -15.375 -0.306 1 81.06 99 MET A N 1
ATOM 768 C CA . MET A 1 99 ? 19.453 -14.648 -1.318 1 81.06 99 MET A CA 1
ATOM 769 C C . MET A 1 99 ? 20.172 -14.672 -2.662 1 81.06 99 MET A C 1
ATOM 771 O O . MET A 1 99 ? 21.406 -14.539 -2.721 1 81.06 99 MET A O 1
ATOM 775 N N . GLU A 1 100 ? 19.344 -15.039 -3.605 1 76.12 100 GLU A N 1
ATOM 776 C CA . GLU A 1 100 ? 19.938 -15.055 -4.941 1 76.12 100 GLU A CA 1
ATOM 777 C C . GLU A 1 100 ? 20.203 -13.641 -5.441 1 76.12 100 GLU A C 1
ATOM 779 O O . GLU A 1 100 ? 19.484 -12.703 -5.082 1 76.12 100 GLU A O 1
ATOM 784 N N . ALA A 1 101 ? 21.297 -13.602 -6.113 1 73.31 101 ALA A N 1
ATOM 785 C CA . ALA A 1 101 ? 21.641 -12.305 -6.68 1 73.31 101 ALA A CA 1
ATOM 786 C C . ALA A 1 101 ? 20.828 -12.008 -7.93 1 73.31 101 ALA A C 1
ATOM 788 O O . ALA A 1 101 ? 21.375 -11.836 -9.016 1 73.31 101 ALA A O 1
ATOM 789 N N . ASP A 1 102 ? 19.625 -12.008 -7.918 1 79.25 102 ASP A N 1
ATOM 790 C CA . ASP A 1 102 ? 18.703 -11.719 -9.008 1 79.25 102 ASP A CA 1
ATOM 791 C C . ASP A 1 102 ? 17.828 -10.5 -8.688 1 79.25 102 ASP A C 1
ATOM 793 O O . ASP A 1 102 ? 18.297 -9.555 -8.047 1 79.25 102 ASP A O 1
ATOM 797 N N . GLY A 1 103 ? 16.719 -10.516 -9.32 1 79.5 103 GLY A N 1
ATOM 798 C CA . GLY A 1 103 ? 15.812 -9.398 -9.094 1 79.5 103 GLY A CA 1
ATOM 799 C C . GLY A 1 103 ? 15.516 -9.164 -7.629 1 79.5 103 GLY A C 1
ATOM 800 O O . GLY A 1 103 ? 15.234 -8.039 -7.219 1 79.5 103 GLY A O 1
ATOM 801 N N . ASN A 1 104 ? 15.75 -10.156 -6.789 1 82.38 104 ASN A N 1
ATOM 802 C CA . ASN A 1 104 ? 15.477 -10.047 -5.359 1 82.38 104 ASN A CA 1
ATOM 803 C C . ASN A 1 104 ? 16.5 -9.164 -4.656 1 82.38 104 ASN A C 1
ATOM 805 O O . ASN A 1 104 ? 16.141 -8.367 -3.785 1 82.38 104 ASN A O 1
ATOM 809 N N . LEU A 1 105 ? 17.75 -9.344 -5.062 1 85.75 105 LEU A N 1
ATOM 810 C CA . LEU A 1 105 ? 18.797 -8.531 -4.449 1 85.75 105 LEU A CA 1
ATOM 811 C C . LEU A 1 105 ? 18.641 -7.066 -4.836 1 85.75 105 LEU A C 1
ATOM 813 O O . LEU A 1 105 ? 18.781 -6.18 -3.992 1 85.75 105 LEU A O 1
ATOM 817 N N . PHE A 1 106 ? 18.375 -6.875 -6.113 1 87.44 106 PHE A N 1
ATOM 818 C CA . PHE A 1 106 ? 18.188 -5.504 -6.574 1 87.44 106 PHE A CA 1
ATOM 819 C C . PHE A 1 106 ? 16.984 -4.871 -5.891 1 87.44 106 PHE A C 1
ATOM 821 O O . PHE A 1 106 ? 17.016 -3.691 -5.527 1 87.44 106 PHE A O 1
ATOM 828 N N . GLY A 1 107 ? 15.945 -5.668 -5.773 1 90.69 107 GLY A N 1
ATOM 829 C CA . GLY A 1 107 ? 14.773 -5.188 -5.062 1 90.69 107 GLY A CA 1
ATOM 830 C C . GLY A 1 107 ? 15.062 -4.812 -3.619 1 90.69 107 GLY A C 1
ATOM 831 O O . GLY A 1 107 ? 14.602 -3.779 -3.137 1 90.69 107 GLY A O 1
ATOM 832 N N . LEU A 1 108 ? 15.844 -5.594 -3.02 1 93.62 108 LEU A N 1
ATOM 833 C CA . LEU A 1 108 ? 16.219 -5.348 -1.63 1 93.62 108 LEU A CA 1
ATOM 834 C C . LEU A 1 108 ? 17.031 -4.07 -1.502 1 93.62 108 LEU A C 1
ATOM 836 O O . LEU A 1 108 ? 16.797 -3.26 -0.604 1 93.62 108 LEU A O 1
ATOM 840 N N . LEU A 1 109 ? 17.984 -3.92 -2.371 1 95.25 109 LEU A N 1
ATOM 841 C CA . LEU A 1 109 ? 18.844 -2.744 -2.342 1 95.25 109 LEU A CA 1
ATOM 842 C C . LEU A 1 109 ? 18.047 -1.474 -2.604 1 95.25 109 LEU A C 1
ATOM 844 O O . LEU A 1 109 ? 18.25 -0.454 -1.941 1 95.25 109 LEU A O 1
ATOM 848 N N . PHE A 1 110 ? 17.172 -1.555 -3.564 1 96.12 110 PHE A N 1
ATOM 849 C CA . PHE A 1 110 ? 16.328 -0.406 -3.867 1 96.12 110 PHE A CA 1
ATOM 850 C C . PHE A 1 110 ? 15.445 -0.046 -2.67 1 96.12 110 PHE A C 1
ATOM 852 O O . PHE A 1 110 ? 15.375 1.12 -2.277 1 96.12 110 PHE A O 1
ATOM 859 N N . ARG A 1 111 ? 14.781 -1.028 -2.145 1 96.69 111 ARG A N 1
ATOM 860 C CA . ARG A 1 111 ? 13.883 -0.815 -1.013 1 96.69 111 ARG A CA 1
ATOM 861 C C . ARG A 1 111 ? 14.641 -0.24 0.181 1 96.69 111 ARG A C 1
ATOM 863 O O . ARG A 1 111 ? 14.18 0.711 0.814 1 96.69 111 ARG A O 1
ATOM 870 N N . GLY A 1 112 ? 15.789 -0.791 0.47 1 97.75 112 GLY A N 1
ATOM 871 C CA . GLY A 1 112 ? 16.609 -0.265 1.543 1 97.75 112 GLY A CA 1
ATOM 872 C C . GLY A 1 112 ? 17.062 1.162 1.302 1 97.75 112 GLY A C 1
ATOM 873 O O . GLY A 1 112 ? 17.047 1.99 2.215 1 97.75 112 GLY A O 1
ATOM 874 N N . ALA A 1 113 ? 17.5 1.4 0.099 1 98.44 113 ALA A N 1
ATOM 875 C CA . ALA A 1 113 ? 17.938 2.746 -0.261 1 98.44 113 ALA A CA 1
ATOM 876 C C . ALA A 1 113 ? 16.797 3.752 -0.118 1 98.44 113 ALA A C 1
ATOM 878 O O . ALA A 1 113 ? 17 4.852 0.401 1 98.44 113 ALA A O 1
ATOM 879 N N . MET A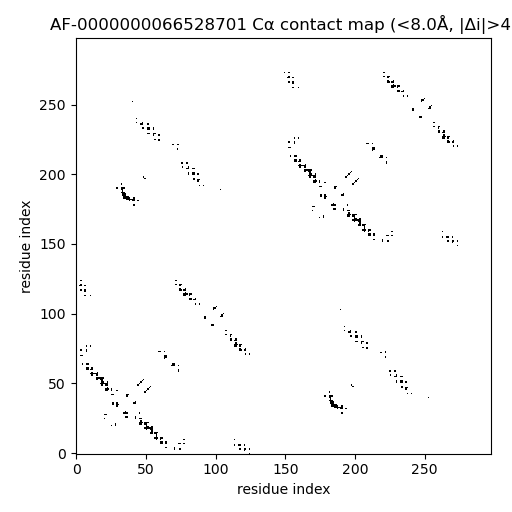 1 114 ? 15.609 3.387 -0.565 1 98.69 114 MET A N 1
ATOM 880 C CA . MET A 1 114 ? 14.461 4.285 -0.483 1 98.69 114 MET A CA 1
ATOM 881 C C . MET A 1 114 ? 14.062 4.523 0.968 1 98.69 114 MET A C 1
ATOM 883 O O . MET A 1 114 ? 13.656 5.629 1.331 1 98.69 114 MET A O 1
ATOM 887 N N . ALA A 1 115 ? 14.148 3.477 1.768 1 98.56 115 ALA A N 1
ATOM 888 C CA . ALA A 1 115 ? 13.891 3.652 3.195 1 98.56 115 ALA A CA 1
ATOM 889 C C . ALA A 1 115 ? 14.867 4.648 3.812 1 98.56 115 ALA A C 1
ATOM 891 O O . ALA A 1 115 ? 14.461 5.559 4.535 1 98.56 115 ALA A O 1
ATOM 892 N N . ALA A 1 116 ? 16.156 4.504 3.506 1 98.62 116 ALA A N 1
ATOM 893 C CA . ALA A 1 116 ? 17.188 5.387 4.039 1 98.62 116 ALA A CA 1
ATOM 894 C C . ALA A 1 116 ? 16.984 6.824 3.564 1 98.62 116 ALA A C 1
ATOM 896 O O . ALA A 1 116 ? 17.094 7.766 4.355 1 98.62 116 ALA A O 1
ATOM 897 N N . LEU A 1 117 ? 16.719 6.961 2.281 1 98.69 117 LEU A N 1
ATOM 898 C CA . LEU A 1 117 ? 16.484 8.289 1.727 1 98.69 117 LEU A CA 1
ATOM 899 C C . LEU A 1 117 ? 15.25 8.93 2.354 1 98.69 117 LEU A C 1
ATOM 901 O O . LEU A 1 117 ? 15.242 10.141 2.619 1 98.69 117 LEU A O 1
ATOM 905 N N . GLY A 1 118 ? 14.18 8.125 2.533 1 98.62 118 GLY A N 1
ATOM 906 C CA . GLY A 1 118 ? 13 8.641 3.207 1 98.62 118 GLY A CA 1
ATOM 907 C C . GLY A 1 118 ? 13.273 9.102 4.625 1 98.62 118 GLY A C 1
ATOM 908 O O . GLY A 1 118 ? 12.773 10.141 5.059 1 98.62 118 GLY A O 1
ATOM 909 N N . ILE A 1 119 ? 14.062 8.352 5.363 1 98.31 119 ILE A N 1
ATOM 910 C CA . ILE A 1 119 ? 14.43 8.703 6.73 1 98.31 119 ILE A CA 1
ATOM 911 C C . ILE A 1 119 ? 15.219 10.016 6.727 1 98.31 119 ILE A C 1
ATOM 913 O O . ILE A 1 119 ? 14.961 10.906 7.543 1 98.31 119 ILE A O 1
ATOM 917 N N . ALA A 1 120 ? 16.172 10.078 5.812 1 98.12 120 ALA A N 1
ATOM 918 C CA . ALA A 1 120 ? 16.953 11.305 5.688 1 98.12 120 ALA A CA 1
ATOM 919 C C . ALA A 1 120 ? 16.047 12.5 5.375 1 98.12 120 ALA A C 1
ATOM 921 O O . ALA A 1 120 ? 16.234 13.578 5.938 1 98.12 120 ALA A O 1
ATOM 922 N N . ALA A 1 121 ? 15.125 12.273 4.496 1 97.94 121 ALA A N 1
ATOM 923 C CA . ALA A 1 121 ? 14.203 13.344 4.129 1 97.94 121 ALA A CA 1
ATOM 924 C C . ALA A 1 121 ? 13.375 13.789 5.332 1 97.94 121 ALA A C 1
ATOM 926 O O . ALA A 1 121 ? 13.172 14.984 5.543 1 97.94 121 ALA A O 1
ATOM 927 N N . LEU A 1 122 ? 12.938 12.867 6.125 1 96.69 122 LEU A N 1
ATOM 928 C CA . LEU A 1 122 ? 12.172 13.195 7.324 1 96.69 122 LEU A CA 1
ATOM 929 C C . LEU A 1 122 ? 13.023 13.961 8.32 1 96.69 122 LEU A C 1
ATOM 931 O O . LEU A 1 122 ? 12.555 14.914 8.945 1 96.69 122 LEU A O 1
ATOM 935 N N . TRP A 1 123 ? 14.25 13.5 8.469 1 95 123 TRP A N 1
ATOM 936 C CA . TRP A 1 123 ? 15.18 14.148 9.383 1 95 123 TRP A CA 1
ATOM 937 C C . TRP A 1 123 ? 15.422 15.602 8.977 1 95 123 TRP A C 1
ATOM 939 O O . TRP A 1 123 ? 15.414 16.5 9.82 1 95 123 TRP A O 1
ATOM 949 N N . TRP A 1 124 ? 15.562 15.781 7.766 1 91.75 124 TRP A N 1
ATOM 950 C CA . TRP A 1 124 ? 15.828 17.125 7.262 1 91.75 124 TRP A CA 1
ATOM 951 C C . TRP A 1 124 ? 14.586 18.016 7.391 1 91.75 124 TRP A C 1
ATOM 953 O O . TRP A 1 124 ? 14.695 19.219 7.613 1 91.75 124 TRP A O 1
ATOM 963 N N . LEU A 1 125 ? 13.422 17.484 7.188 1 89.56 125 LEU A N 1
ATOM 964 C CA . LEU A 1 125 ? 12.18 18.234 7.316 1 89.56 125 LEU A CA 1
ATOM 965 C C . LEU A 1 125 ? 11.977 18.703 8.75 1 89.56 125 LEU A C 1
ATOM 967 O O . LEU A 1 125 ? 11.438 19.797 8.984 1 89.56 125 LEU A O 1
ATOM 971 N N . GLN A 1 126 ? 12.328 17.938 9.664 1 84.69 126 GLN A N 1
ATOM 972 C CA . GLN A 1 126 ? 12.125 18.266 11.07 1 84.69 126 GLN A CA 1
ATOM 973 C C . GLN A 1 126 ? 13.164 19.297 11.547 1 84.69 126 GLN A C 1
ATOM 975 O O . GLN A 1 126 ? 12.922 20.016 12.508 1 84.69 126 GLN A O 1
ATOM 980 N N . ARG A 1 127 ? 14.32 19.344 11.039 1 81.06 127 ARG A N 1
ATOM 981 C CA . ARG A 1 127 ? 15.375 20.266 11.469 1 81.06 127 ARG A CA 1
ATOM 982 C C . ARG A 1 127 ? 15.18 21.656 10.867 1 81.06 127 ARG A C 1
ATOM 984 O O . ARG A 1 127 ? 15.82 22.609 11.297 1 81.06 127 ARG A O 1
ATOM 991 N N . ARG A 1 128 ? 14.539 21.766 9.93 1 63.56 128 ARG A N 1
ATOM 992 C CA . ARG A 1 128 ? 14.438 23.094 9.344 1 63.56 128 ARG A CA 1
ATOM 993 C C . ARG A 1 128 ? 13.664 24.047 10.25 1 63.56 128 ARG A C 1
ATOM 995 O O . ARG A 1 128 ? 12.531 23.75 10.633 1 63.56 128 ARG A O 1
ATOM 1002 N N . PRO A 1 129 ? 14.375 24.859 11.125 1 58.72 129 PRO A N 1
ATOM 1003 C CA . PRO A 1 129 ? 13.859 25.859 12.086 1 58.72 129 PRO A CA 1
ATOM 1004 C C . PRO A 1 129 ? 12.75 26.719 11.492 1 58.72 129 PRO A C 1
ATOM 1006 O O . PRO A 1 129 ? 12.719 26.953 10.281 1 58.72 129 PRO A O 1
ATOM 1009 N N . PRO A 1 130 ? 11.641 26.828 12.258 1 52.81 130 PRO A N 1
ATOM 1010 C CA . PRO A 1 130 ? 10.641 27.797 11.82 1 52.81 130 PRO A CA 1
ATOM 1011 C C . PRO A 1 130 ? 11.258 29.109 11.32 1 52.81 130 PRO A C 1
ATOM 1013 O O . PRO A 1 130 ? 12.297 29.531 11.82 1 52.81 130 PRO A O 1
ATOM 1016 N N . ARG A 1 131 ? 11.188 29.328 10.023 1 51.16 131 ARG A N 1
ATOM 1017 C CA . ARG A 1 131 ? 11.672 30.641 9.594 1 51.16 131 ARG A CA 1
ATOM 1018 C C . ARG A 1 131 ? 11.367 31.719 10.633 1 51.16 131 ARG A C 1
ATOM 1020 O O . ARG A 1 131 ? 10.203 31.938 10.984 1 51.16 131 ARG A O 1
ATOM 1027 N N . LEU A 1 132 ? 12.008 31.859 11.633 1 50.97 132 LEU A N 1
ATOM 1028 C CA . LEU A 1 132 ? 11.883 33 12.547 1 50.97 132 LEU A CA 1
ATOM 1029 C C . LEU A 1 132 ? 11.547 34.281 11.781 1 50.97 132 LEU A C 1
ATOM 1031 O O . LEU A 1 132 ? 12.258 34.656 10.844 1 50.97 132 LEU A O 1
ATOM 1035 N N . SER A 1 133 ? 10.273 34.594 11.609 1 52.16 133 SER A N 1
ATOM 1036 C CA . SER A 1 133 ? 9.977 35.969 11.156 1 52.16 133 SER A CA 1
ATOM 1037 C C . SER A 1 133 ? 11.016 36.969 11.656 1 52.16 133 SER A C 1
ATOM 1039 O O . SER A 1 133 ? 11.312 37 12.852 1 52.16 133 SER A O 1
ATOM 1041 N N . ALA A 1 134 ? 11.969 37.375 10.992 1 53.44 134 ALA A N 1
ATOM 1042 C CA . ALA A 1 134 ? 13.008 38.344 11.312 1 53.44 134 ALA A CA 1
ATOM 1043 C C . ALA A 1 134 ? 12.461 39.469 12.203 1 53.44 134 ALA A C 1
ATOM 1045 O O . ALA A 1 134 ? 11.406 40.031 11.922 1 53.44 134 ALA A O 1
ATOM 1046 N N . PRO A 1 135 ? 12.789 39.531 13.375 1 53.22 135 PRO A N 1
ATOM 1047 C CA . PRO A 1 135 ? 12.367 40.656 14.211 1 53.22 135 PRO A CA 1
ATOM 1048 C C . PRO A 1 135 ? 12.438 42 13.477 1 53.22 135 PRO A C 1
ATOM 1050 O O . PRO A 1 135 ? 11.922 43 13.969 1 53.22 135 PRO A O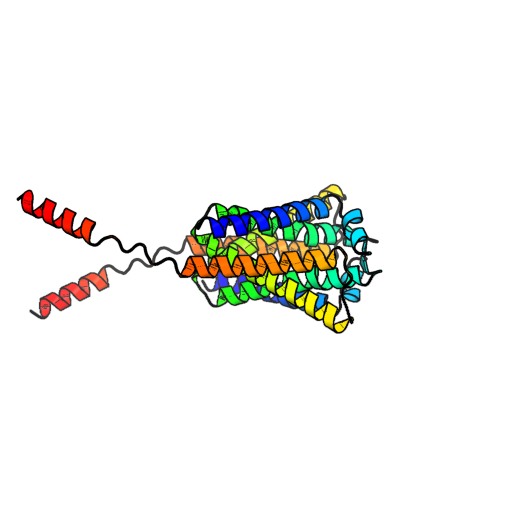 1
ATOM 1053 N N . GLY A 1 136 ? 13.25 42.094 12.422 1 54 136 GLY A N 1
ATOM 1054 C CA . GLY A 1 136 ? 13.469 43.344 11.719 1 54 136 GLY A CA 1
ATOM 1055 C C . GLY A 1 136 ? 12.242 43.812 10.953 1 54 136 GLY A C 1
ATOM 1056 O O . GLY A 1 136 ? 12.148 45 10.578 1 54 136 GLY A O 1
ATOM 1057 N N . GLU A 1 137 ? 11.453 42.844 10.5 1 55.25 137 GLU A N 1
ATOM 1058 C CA . GLU A 1 137 ? 10.273 43.281 9.75 1 55.25 137 GLU A CA 1
ATOM 1059 C C . GLU A 1 137 ? 9.195 43.844 10.68 1 55.25 137 GLU A C 1
ATOM 1061 O O . GLU A 1 137 ? 8.492 44.781 10.336 1 55.25 137 GLU A O 1
ATOM 1066 N N . SER A 1 138 ? 9.086 43.188 11.875 1 56.75 138 SER A N 1
ATOM 1067 C CA . SER A 1 138 ? 8.164 43.75 12.852 1 56.75 138 SER A CA 1
ATOM 1068 C C . SER A 1 138 ? 8.672 45.094 13.398 1 56.75 138 SER A C 1
ATOM 1070 O O . SER A 1 138 ? 7.887 46 13.648 1 56.75 138 SER A O 1
ATOM 1072 N N . ALA A 1 139 ? 10 45.406 13.555 1 61.19 139 ALA A N 1
ATOM 1073 C CA . ALA A 1 139 ? 10.578 46.688 13.992 1 61.19 139 ALA A CA 1
ATOM 1074 C C . ALA A 1 139 ? 10.477 47.75 12.891 1 61.19 139 ALA A C 1
ATOM 1076 O O . ALA A 1 139 ? 10.195 48.906 13.164 1 61.19 139 ALA A O 1
ATOM 1077 N N . GLU A 1 140 ? 10.617 47.344 11.688 1 58.59 140 GLU A N 1
ATOM 1078 C CA . GLU A 1 140 ? 10.516 48.281 10.578 1 58.59 140 GLU A CA 1
ATOM 1079 C C . GLU A 1 140 ? 9.078 48.75 10.383 1 58.59 140 GLU A C 1
ATOM 1081 O O . GLU A 1 140 ? 8.836 49.938 10.117 1 58.59 140 GLU A O 1
ATOM 1086 N N . ARG A 1 141 ? 8.141 47.875 10.617 1 60.78 141 ARG A N 1
ATOM 1087 C CA . ARG A 1 141 ? 6.742 48.281 10.508 1 60.78 141 ARG A CA 1
ATOM 1088 C C . ARG A 1 141 ? 6.324 49.156 11.664 1 60.78 141 ARG A C 1
ATOM 1090 O O . ARG A 1 141 ? 5.551 50.094 11.484 1 60.78 141 ARG A O 1
ATOM 1097 N N . ARG A 1 142 ? 6.941 48.875 12.812 1 61.84 142 ARG A N 1
ATOM 1098 C CA . ARG A 1 142 ? 6.652 49.75 13.945 1 61.84 142 ARG A CA 1
ATOM 1099 C C . ARG A 1 142 ? 7.293 51.125 13.766 1 61.84 142 ARG A C 1
ATOM 1101 O O . ARG A 1 142 ? 6.703 52.156 14.133 1 61.84 142 ARG A O 1
ATOM 1108 N N . GLU A 1 143 ? 8.492 51.188 13.25 1 63.34 143 GLU A N 1
ATOM 1109 C CA . GLU A 1 143 ? 9.172 52.469 13.023 1 63.34 143 GLU A CA 1
ATOM 1110 C C . GLU A 1 143 ? 8.477 53.25 11.93 1 63.34 143 GLU A C 1
ATOM 1112 O O . GLU A 1 143 ? 8.336 54.469 12.047 1 63.34 143 GLU A O 1
ATOM 1117 N N . ASP A 1 144 ? 8.047 52.562 10.922 1 64.81 144 ASP A N 1
ATOM 1118 C CA . ASP A 1 144 ? 7.332 53.281 9.859 1 64.81 144 ASP A CA 1
ATOM 1119 C C . ASP A 1 144 ? 6.008 53.844 10.367 1 64.81 144 ASP A C 1
ATOM 1121 O O . ASP A 1 144 ? 5.582 54.906 9.945 1 64.81 144 ASP A O 1
ATOM 1125 N N . ASP A 1 145 ? 5.441 53.125 11.336 1 62.19 145 ASP A N 1
ATOM 1126 C CA . ASP A 1 145 ? 4.195 53.625 11.922 1 62.19 145 ASP A CA 1
ATOM 1127 C C . ASP A 1 145 ? 4.457 54.844 12.82 1 62.19 145 ASP A C 1
ATOM 1129 O O . ASP A 1 145 ? 3.619 55.75 12.922 1 62.19 145 ASP A O 1
ATOM 1133 N N . PHE A 1 146 ? 5.66 54.938 13.422 1 62.97 146 PHE A N 1
ATOM 1134 C CA . PHE A 1 146 ? 5.996 56.062 14.273 1 62.97 146 PHE A CA 1
ATOM 1135 C C . PHE A 1 146 ? 6.379 57.281 13.43 1 62.97 146 PHE A C 1
ATOM 1137 O O . PHE A 1 146 ? 6.066 58.406 13.789 1 62.97 146 PHE A O 1
ATOM 1144 N N . ASP A 1 147 ? 7.055 57.125 12.32 1 61.44 147 ASP A N 1
ATOM 1145 C CA . ASP A 1 147 ? 7.465 58.281 11.523 1 61.44 147 ASP A CA 1
ATOM 1146 C C . ASP A 1 147 ? 6.273 58.906 10.773 1 61.44 147 ASP A C 1
ATOM 1148 O O . ASP A 1 147 ? 6.379 60 10.211 1 61.44 147 ASP A O 1
ATOM 1152 N N . GLY A 1 148 ? 5.164 58.156 10.664 1 56.19 148 GLY A N 1
ATOM 1153 C CA . GLY A 1 148 ? 3.986 58.719 10 1 56.19 148 GLY A CA 1
ATOM 1154 C C . GLY A 1 148 ? 3.084 59.5 10.938 1 56.19 148 GLY A C 1
ATOM 1155 O O . GLY A 1 148 ? 1.997 59.906 10.539 1 56.19 148 GLY A O 1
ATOM 1156 N N . LEU A 1 149 ? 3.33 59.469 12.234 1 45.75 149 LEU A N 1
ATOM 1157 C CA . LEU A 1 149 ? 2.574 60.406 13.047 1 45.75 149 LEU A CA 1
ATOM 1158 C C . LEU A 1 149 ? 3.273 61.781 13.102 1 45.75 149 LEU A C 1
ATOM 1160 O O . LEU A 1 149 ? 4.504 61.844 13.086 1 45.75 149 LEU A O 1
ATOM 1164 N N . MET B 1 1 ? -14.172 12.68 14.875 1 90 1 MET B N 1
ATOM 1165 C CA . MET B 1 1 ? -12.883 11.992 14.867 1 90 1 MET B CA 1
ATOM 1166 C C . MET B 1 1 ? -13.055 10.508 15.164 1 90 1 MET B C 1
ATOM 1168 O O . MET B 1 1 ? -12.312 9.68 14.648 1 90 1 MET B O 1
ATOM 1172 N N . LEU B 1 2 ? -14.109 10.203 15.945 1 93.5 2 LEU B N 1
ATOM 1173 C CA . LEU B 1 2 ? -14.297 8.805 16.344 1 93.5 2 LEU B CA 1
ATOM 1174 C C . LEU B 1 2 ? -14.625 7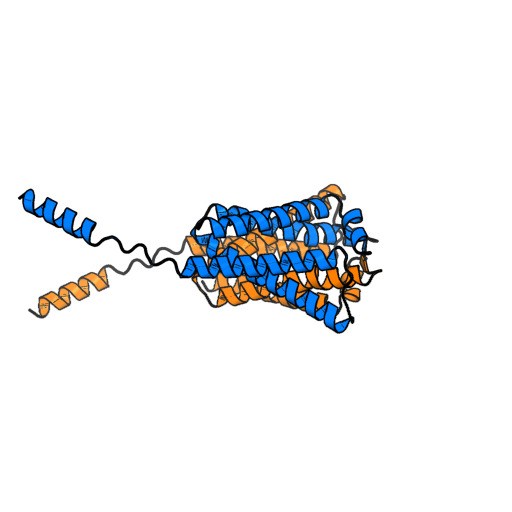.941 15.125 1 93.5 2 LEU B C 1
ATOM 1176 O O . LEU B 1 2 ? -14.055 6.863 14.953 1 93.5 2 LEU B O 1
ATOM 1180 N N . PHE B 1 3 ? -15.508 8.344 14.305 1 96.75 3 PHE B N 1
ATOM 1181 C CA . PHE B 1 3 ? -15.898 7.605 13.109 1 96.75 3 PHE B CA 1
ATOM 1182 C C . PHE B 1 3 ? -14.703 7.359 12.211 1 96.75 3 PHE B C 1
ATOM 1184 O O . PHE B 1 3 ? -14.492 6.238 11.734 1 96.75 3 PHE B O 1
ATOM 1191 N N . ALA B 1 4 ? -13.922 8.359 12.008 1 97.38 4 ALA B N 1
ATOM 1192 C CA . ALA B 1 4 ? -12.727 8.258 11.188 1 97.38 4 ALA B CA 1
ATOM 1193 C C . ALA B 1 4 ? -11.75 7.23 11.758 1 97.38 4 ALA B C 1
ATOM 1195 O O . ALA B 1 4 ? -11.188 6.422 11.023 1 97.38 4 ALA B O 1
ATOM 1196 N N . ARG B 1 5 ? -11.625 7.23 13.031 1 97.69 5 ARG B N 1
ATOM 1197 C CA . ARG B 1 5 ? -10.703 6.312 13.695 1 97.69 5 ARG B CA 1
ATOM 1198 C C . ARG B 1 5 ? -11.203 4.875 13.602 1 97.69 5 ARG B C 1
ATOM 1200 O O . ARG B 1 5 ? -10.406 3.941 13.484 1 97.69 5 ARG B O 1
ATOM 1207 N N . LEU B 1 6 ? -12.445 4.746 13.648 1 98.12 6 LEU B N 1
ATOM 1208 C CA . LEU B 1 6 ? -13.023 3.412 13.539 1 98.12 6 LEU B CA 1
ATOM 1209 C C . LEU B 1 6 ? -12.82 2.848 12.141 1 98.12 6 LEU B C 1
ATOM 1211 O O . LEU B 1 6 ? -12.516 1.665 11.977 1 98.12 6 LEU B O 1
ATOM 1215 N N . VAL B 1 7 ? -13.031 3.695 11.148 1 98.62 7 VAL B N 1
ATOM 1216 C CA . VAL B 1 7 ? -12.812 3.277 9.766 1 98.62 7 VAL B CA 1
ATOM 1217 C C . VAL B 1 7 ? -11.359 2.834 9.586 1 98.62 7 VAL B C 1
ATOM 1219 O O . VAL B 1 7 ? -11.094 1.775 9.016 1 98.62 7 VAL B O 1
ATOM 1222 N N . LEU B 1 8 ? -10.461 3.592 10.117 1 98.75 8 LEU B N 1
ATOM 1223 C CA . LEU B 1 8 ? -9.039 3.279 10 1 98.75 8 LEU B CA 1
ATOM 1224 C C . LEU B 1 8 ? -8.703 2 10.758 1 98.75 8 LEU B C 1
ATOM 1226 O O . LEU B 1 8 ? -7.887 1.195 10.297 1 98.75 8 LEU B O 1
ATOM 1230 N N . LEU B 1 9 ? -9.352 1.818 11.898 1 98.75 9 LEU B N 1
ATOM 1231 C CA . LEU B 1 9 ? -9.078 0.639 12.711 1 98.75 9 LEU B CA 1
ATOM 1232 C C . LEU B 1 9 ? -9.539 -0.629 12.008 1 98.75 9 LEU B C 1
ATOM 1234 O O . LEU B 1 9 ? -8.828 -1.633 11.984 1 98.75 9 LEU B O 1
ATOM 1238 N N . VAL B 1 10 ? -10.711 -0.611 11.461 1 98.75 10 VAL B N 1
ATOM 1239 C CA . VAL B 1 10 ? -11.242 -1.763 10.734 1 98.75 10 VAL B CA 1
ATOM 1240 C C . VAL B 1 10 ? -10.312 -2.107 9.57 1 98.75 10 VAL B C 1
ATOM 1242 O O . VAL B 1 10 ? -9.953 -3.271 9.383 1 98.75 10 VAL B O 1
ATOM 1245 N N . GLN B 1 11 ? -9.93 -1.094 8.82 1 98.75 11 GLN B N 1
ATOM 1246 C CA . GLN B 1 11 ? -9.039 -1.308 7.691 1 98.75 11 GLN B CA 1
ATOM 1247 C C . GLN B 1 11 ? -7.688 -1.857 8.156 1 98.75 11 GLN B C 1
ATOM 1249 O O . GLN B 1 11 ? -7.137 -2.768 7.527 1 98.75 11 GLN B O 1
ATOM 1254 N N . ALA B 1 12 ? -7.152 -1.301 9.242 1 98.81 12 ALA B N 1
ATOM 1255 C CA . ALA B 1 12 ? -5.867 -1.757 9.773 1 98.81 12 ALA B CA 1
ATOM 1256 C C . ALA B 1 12 ? -5.934 -3.225 10.188 1 98.81 12 ALA B C 1
ATOM 1258 O O . ALA B 1 12 ? -4.996 -3.988 9.938 1 98.81 12 ALA B O 1
ATOM 1259 N N . LEU B 1 13 ? -7.02 -3.633 10.766 1 98.56 13 LEU B N 1
ATOM 1260 C CA . LEU B 1 13 ? -7.176 -5.004 11.234 1 98.56 13 LEU B CA 1
ATOM 1261 C C . LEU B 1 13 ? -7.238 -5.977 10.062 1 98.56 13 LEU B C 1
ATOM 1263 O O . LEU B 1 13 ? -6.641 -7.055 10.109 1 98.56 13 LEU B O 1
ATOM 1267 N N . VAL B 1 14 ? -7.918 -5.59 9.047 1 97.88 14 VAL B N 1
ATOM 1268 C CA . VAL B 1 14 ? -8.047 -6.457 7.883 1 97.88 14 VAL B CA 1
ATOM 1269 C C . VAL B 1 14 ? -6.703 -6.57 7.168 1 97.88 14 VAL B C 1
ATOM 1271 O O . VAL B 1 14 ? -6.254 -7.676 6.855 1 97.88 14 VAL B O 1
ATOM 1274 N N . TRP B 1 15 ? -6.055 -5.426 6.875 1 97.94 15 TRP B N 1
ATOM 1275 C CA . TRP B 1 15 ? -4.738 -5.453 6.246 1 97.94 15 TRP B CA 1
ATOM 1276 C C . TRP B 1 15 ? -3.734 -6.203 7.117 1 97.94 15 TRP B C 1
ATOM 1278 O O . TRP B 1 15 ? -2.916 -6.977 6.609 1 97.94 15 TRP B O 1
ATOM 1288 N N . GLY B 1 16 ? -3.787 -5.996 8.422 1 98.12 16 GLY B N 1
ATOM 1289 C CA . GLY B 1 16 ? -2.879 -6.676 9.336 1 98.12 16 GLY B CA 1
ATOM 1290 C C . GLY B 1 16 ? -3.068 -8.18 9.359 1 98.12 16 GLY B C 1
ATOM 1291 O O . GLY B 1 16 ? -2.098 -8.938 9.281 1 98.12 16 GLY B O 1
ATOM 1292 N N . ALA B 1 17 ? -4.324 -8.617 9.484 1 97.75 17 ALA B N 1
ATOM 1293 C CA . ALA B 1 17 ? -4.629 -10.047 9.531 1 97.75 17 ALA B CA 1
ATOM 1294 C C . ALA B 1 17 ? -4.238 -10.734 8.227 1 97.75 17 ALA B C 1
ATOM 1296 O O . ALA B 1 17 ? -3.592 -11.781 8.234 1 97.75 17 ALA B O 1
ATOM 1297 N N . LEU B 1 18 ? -4.586 -10.133 7.113 1 95.25 18 LEU B N 1
ATOM 1298 C CA . LEU B 1 18 ? -4.25 -10.719 5.816 1 95.25 18 LEU B CA 1
ATOM 1299 C C . LEU B 1 18 ? -2.742 -10.695 5.586 1 95.25 18 LEU B C 1
ATOM 1301 O O . LEU B 1 18 ? -2.186 -11.648 5.023 1 95.25 18 LEU B O 1
ATOM 1305 N N . GLY B 1 19 ? -2.115 -9.578 6.004 1 96.75 19 GLY B N 1
ATOM 1306 C CA . GLY B 1 19 ? -0.667 -9.5 5.883 1 96.75 19 GLY B CA 1
ATOM 1307 C C . GLY B 1 19 ? 0.054 -10.617 6.613 1 96.75 19 GLY B C 1
ATOM 1308 O O . GLY B 1 19 ? 0.94 -11.266 6.055 1 96.75 19 GLY B O 1
ATOM 1309 N N . VAL B 1 20 ? -0.323 -10.898 7.809 1 97.19 20 VAL B N 1
ATOM 1310 C CA . VAL B 1 20 ? 0.301 -11.938 8.617 1 97.19 20 VAL B CA 1
ATOM 1311 C C . VAL B 1 20 ? -0 -13.312 8.016 1 97.19 20 VAL B C 1
ATOM 1313 O O . VAL B 1 20 ? 0.886 -14.164 7.926 1 97.19 20 VAL B O 1
ATOM 1316 N N . LEU B 1 21 ? -1.202 -13.523 7.555 1 96.56 21 LEU B N 1
ATOM 1317 C CA . LEU B 1 21 ? -1.596 -14.812 6.988 1 96.56 21 LEU B CA 1
ATOM 1318 C C . LEU B 1 21 ? -0.795 -15.117 5.727 1 96.56 21 LEU B C 1
ATOM 1320 O O . LEU B 1 21 ? -0.303 -16.234 5.555 1 96.56 21 LEU B O 1
ATOM 1324 N N . TYR B 1 22 ? -0.645 -14.094 4.902 1 95.25 22 TYR B N 1
ATOM 1325 C CA . TYR B 1 22 ? 0.112 -14.297 3.672 1 95.25 22 TYR B CA 1
ATOM 1326 C C . TYR B 1 22 ? 1.594 -14.492 3.969 1 95.25 22 TYR B C 1
ATOM 1328 O O . TYR B 1 22 ? 2.289 -15.203 3.236 1 95.25 22 TYR B O 1
ATOM 1336 N N . TRP B 1 23 ? 2.047 -13.898 4.988 1 95.31 23 TRP B N 1
ATOM 1337 C CA . TRP B 1 23 ? 3.459 -14.039 5.328 1 95.31 23 TRP B CA 1
ATOM 1338 C C . TRP B 1 23 ? 3.748 -15.414 5.918 1 95.31 23 TRP B C 1
ATOM 1340 O O . TRP B 1 23 ? 4.77 -16.031 5.605 1 95.31 23 TRP B O 1
ATOM 1350 N N . VAL B 1 24 ? 2.852 -16.031 6.695 1 95.06 24 VAL B N 1
ATOM 1351 C CA . VAL B 1 24 ? 3.061 -17.281 7.418 1 95.06 24 VAL B CA 1
ATOM 1352 C C . VAL B 1 24 ? 2.682 -18.453 6.527 1 95.06 24 VAL B C 1
ATOM 1354 O O . VAL B 1 24 ? 3.33 -19.5 6.566 1 95.06 24 VAL B O 1
ATOM 1357 N N . ARG B 1 25 ? 1.611 -18.281 5.727 1 96.62 25 ARG B N 1
ATOM 1358 C CA . ARG B 1 25 ? 1.104 -19.375 4.898 1 96.62 25 ARG B CA 1
ATOM 1359 C C . ARG B 1 25 ? 0.97 -18.938 3.441 1 96.62 25 ARG B C 1
ATOM 1361 O O . ARG B 1 25 ? -0.122 -19 2.871 1 96.62 25 ARG B O 1
ATOM 1368 N N . PRO B 1 26 ? 2.082 -18.641 2.857 1 94.94 26 PRO B N 1
ATOM 1369 C CA . PRO B 1 26 ? 2.012 -18.094 1.496 1 94.94 26 PRO B CA 1
ATOM 1370 C C . PRO B 1 26 ? 1.468 -19.109 0.491 1 94.94 26 PRO B C 1
ATOM 1372 O O . PRO B 1 26 ? 0.719 -18.75 -0.417 1 94.94 26 PRO B O 1
ATOM 1375 N N . TYR B 1 27 ? 1.728 -20.453 0.649 1 95.25 27 TYR B N 1
ATOM 1376 C CA . TYR B 1 27 ? 1.273 -21.469 -0.29 1 95.25 27 TYR B CA 1
ATOM 1377 C C . TYR B 1 27 ? -0.241 -21.625 -0.239 1 95.25 27 TYR B C 1
ATOM 1379 O O . TYR B 1 27 ? -0.909 -21.609 -1.275 1 95.25 27 TYR B O 1
ATOM 1387 N N . GLU B 1 28 ? -0.7 -21.719 0.943 1 94.94 28 GLU B N 1
ATOM 1388 C CA . GLU B 1 28 ? -2.133 -21.906 1.139 1 94.94 28 GLU B CA 1
ATOM 1389 C C . GLU B 1 28 ? -2.924 -20.703 0.643 1 94.94 28 GLU B C 1
ATOM 1391 O O . GLU B 1 28 ? -3.936 -20.844 -0.045 1 94.94 28 GLU B O 1
ATOM 1396 N N . MET B 1 29 ? -2.457 -19.547 0.979 1 93.44 29 MET B N 1
ATOM 1397 C CA . MET B 1 29 ? -3.154 -18.328 0.6 1 93.44 29 MET B C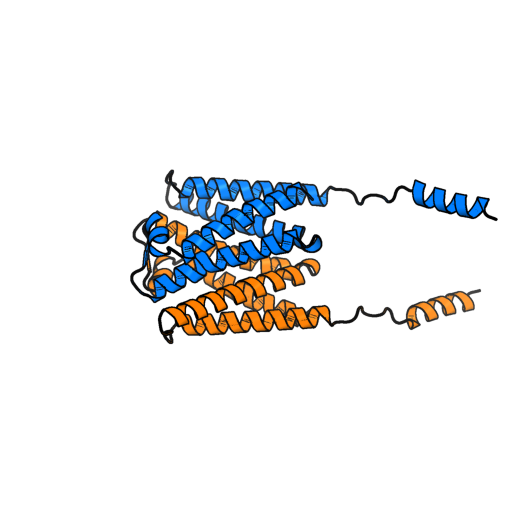A 1
ATOM 1398 C C . MET B 1 29 ? -3.133 -18.141 -0.913 1 93.44 29 MET B C 1
ATOM 1400 O O . MET B 1 29 ? -4.141 -17.75 -1.508 1 93.44 29 MET B O 1
ATOM 1404 N N . ALA B 1 30 ? -2.045 -18.375 -1.568 1 92.44 30 ALA B N 1
ATOM 1405 C CA . ALA B 1 30 ? -1.927 -18.266 -3.02 1 92.44 30 ALA B CA 1
ATOM 1406 C C . ALA B 1 30 ? -2.822 -19.281 -3.727 1 92.44 30 ALA B C 1
ATOM 1408 O O . ALA B 1 30 ? -3.436 -18.969 -4.75 1 92.44 30 ALA B O 1
ATOM 1409 N N . ASN B 1 31 ? -2.924 -20.391 -3.146 1 91.94 31 ASN B N 1
ATOM 1410 C CA . ASN B 1 31 ? -3.686 -21.484 -3.76 1 91.94 31 ASN B CA 1
ATOM 1411 C C . ASN B 1 31 ? -5.184 -21.188 -3.74 1 91.94 31 ASN B C 1
ATOM 1413 O O . ASN B 1 31 ? -5.934 -21.734 -4.555 1 91.94 31 ASN B O 1
ATOM 1417 N N . LEU B 1 32 ? -5.598 -20.359 -2.799 1 88.94 32 LEU B N 1
ATOM 1418 C CA . LEU B 1 32 ? -7.008 -20 -2.715 1 88.94 32 LEU B CA 1
ATOM 1419 C C . LEU B 1 32 ? -7.492 -19.391 -4.027 1 88.94 32 LEU B C 1
ATOM 1421 O O . LEU B 1 32 ? -8.648 -19.562 -4.414 1 88.94 32 LEU B O 1
ATOM 1425 N N . SER B 1 33 ? -6.598 -18.734 -4.801 1 88.06 33 SER B N 1
ATOM 1426 C CA . SER B 1 33 ? -6.984 -18.078 -6.047 1 88.06 33 SER B CA 1
ATOM 1427 C C . SER B 1 33 ? -6.512 -18.875 -7.258 1 88.06 33 SER B C 1
ATOM 1429 O O . SER B 1 33 ? -6.711 -18.453 -8.398 1 88.06 33 SER B O 1
ATOM 1431 N N . GLY B 1 34 ? -5.809 -20 -6.98 1 90.69 34 GLY B N 1
ATOM 1432 C CA . GLY B 1 34 ? -5.285 -20.797 -8.078 1 90.69 34 GLY B CA 1
ATOM 1433 C C . GLY B 1 34 ? -3.912 -20.344 -8.539 1 90.69 34 GLY B C 1
ATOM 1434 O O . GLY B 1 34 ? -3.568 -20.5 -9.719 1 90.69 34 GLY B O 1
ATOM 1435 N N . MET B 1 35 ? -3.203 -19.734 -7.68 1 93.06 35 MET B N 1
ATOM 1436 C CA . MET B 1 35 ? -1.815 -19.344 -7.91 1 93.06 35 MET B CA 1
ATOM 1437 C C . MET B 1 35 ? -0.854 -20.391 -7.363 1 93.06 35 MET B C 1
ATOM 1439 O O . MET B 1 35 ? -1.021 -20.859 -6.234 1 93.06 35 MET B O 1
ATOM 1443 N N . LEU B 1 36 ? 0.109 -20.766 -8.227 1 94.12 36 LEU B N 1
ATOM 1444 C CA . LEU B 1 36 ? 1.116 -21.734 -7.793 1 94.12 36 LEU B CA 1
ATOM 1445 C C . LEU B 1 36 ? 2.484 -21.078 -7.672 1 94.12 36 LEU B C 1
ATOM 1447 O O . LEU B 1 36 ? 2.912 -20.344 -8.578 1 94.12 36 LEU B O 1
ATOM 1451 N N . LEU B 1 37 ? 3.039 -21.266 -6.52 1 94.56 37 LEU B N 1
ATOM 1452 C CA . LEU B 1 37 ? 4.383 -20.766 -6.25 1 94.56 37 LEU B CA 1
ATOM 1453 C C . LEU B 1 37 ? 5.426 -21.859 -6.477 1 94.56 37 LEU B C 1
ATOM 1455 O O . LEU B 1 37 ? 5.715 -22.656 -5.574 1 94.56 37 LEU B O 1
ATOM 1459 N N . MET B 1 38 ? 6.102 -21.812 -7.652 1 92.62 38 MET B N 1
ATOM 1460 C CA . MET B 1 38 ? 6.902 -22.953 -8.094 1 92.62 38 MET B CA 1
ATOM 1461 C C . MET B 1 38 ? 8.367 -22.766 -7.703 1 92.62 38 MET B C 1
ATOM 1463 O O . MET B 1 38 ? 9.125 -23.734 -7.652 1 92.62 38 MET B O 1
ATOM 1467 N N . GLU B 1 39 ? 8.805 -21.547 -7.473 1 89.5 39 GLU B N 1
ATOM 1468 C CA . GLU B 1 39 ? 10.195 -21.234 -7.137 1 89.5 39 GLU B CA 1
ATOM 1469 C C . GLU B 1 39 ? 10.289 -20.5 -5.797 1 89.5 39 GLU B C 1
ATOM 1471 O O . GLU B 1 39 ? 9.344 -19.812 -5.395 1 89.5 39 GLU B O 1
ATOM 1476 N N . PRO B 1 40 ? 11.438 -20.656 -5.125 1 87.81 40 PRO B N 1
ATOM 1477 C CA . PRO B 1 40 ? 11.625 -19.938 -3.863 1 87.81 40 PRO B CA 1
ATOM 1478 C C . PRO B 1 40 ? 11.445 -18.422 -4.012 1 87.81 40 PRO B C 1
ATOM 1480 O O . PRO B 1 40 ? 10.961 -17.766 -3.092 1 87.81 40 PRO B O 1
ATOM 1483 N N . SER B 1 41 ? 11.797 -17.984 -5.18 1 88.56 41 SER B N 1
ATOM 1484 C CA . SER B 1 41 ? 11.641 -16.562 -5.441 1 88.56 41 SER B CA 1
ATOM 1485 C C . SER B 1 41 ? 10.172 -16.156 -5.441 1 88.56 41 SER B C 1
ATOM 1487 O O . SER B 1 41 ? 9.82 -15.07 -4.969 1 88.56 41 SER B O 1
ATOM 1489 N N . ALA B 1 42 ? 9.352 -17 -5.93 1 91.38 42 ALA B N 1
ATOM 1490 C CA . ALA B 1 42 ? 7.918 -16.719 -5.961 1 91.38 42 ALA B CA 1
ATOM 1491 C C . ALA B 1 42 ? 7.34 -16.688 -4.551 1 91.38 42 ALA B C 1
ATOM 1493 O O . ALA B 1 42 ? 6.477 -15.859 -4.242 1 91.38 42 ALA B O 1
ATOM 1494 N N . VAL B 1 43 ? 7.781 -17.547 -3.695 1 91.62 43 VAL B N 1
ATOM 1495 C CA . VAL B 1 43 ? 7.32 -17.594 -2.312 1 91.62 43 VAL B CA 1
ATOM 1496 C C . VAL B 1 43 ? 7.762 -16.344 -1.57 1 91.62 43 VAL B C 1
ATOM 1498 O O . VAL B 1 43 ? 6.973 -15.727 -0.854 1 91.62 43 VAL B O 1
ATOM 1501 N N . SER B 1 44 ? 9 -16.047 -1.759 1 90.75 44 SER B N 1
ATOM 1502 C CA . SER B 1 44 ? 9.555 -14.844 -1.149 1 90.75 44 SER B CA 1
ATOM 1503 C C . SER B 1 44 ? 8.789 -13.594 -1.587 1 90.75 44 SER B C 1
ATOM 1505 O O . SER B 1 44 ? 8.477 -12.727 -0.766 1 90.75 44 SER B O 1
ATOM 1507 N N . ASP B 1 45 ? 8.414 -13.484 -2.834 1 89.44 45 ASP B N 1
ATOM 1508 C CA . ASP B 1 45 ? 7.68 -12.344 -3.367 1 89.44 45 ASP B CA 1
ATOM 1509 C C . ASP B 1 45 ? 6.27 -12.273 -2.785 1 89.44 45 ASP B C 1
ATOM 1511 O O . ASP B 1 45 ? 5.777 -11.195 -2.453 1 89.44 45 ASP B O 1
ATOM 1515 N N . ALA B 1 46 ? 5.656 -13.453 -2.725 1 92.12 46 ALA B N 1
ATOM 1516 C CA . ALA B 1 46 ? 4.316 -13.484 -2.145 1 92.12 46 ALA B CA 1
ATOM 1517 C C . ALA B 1 46 ? 4.332 -12.984 -0.703 1 92.12 46 ALA B C 1
ATOM 1519 O O . ALA B 1 46 ? 3.467 -12.203 -0.302 1 92.12 46 ALA B O 1
ATOM 1520 N N . ARG B 1 47 ? 5.309 -13.367 0.081 1 93.62 47 ARG B N 1
ATOM 1521 C CA . ARG B 1 47 ? 5.426 -12.945 1.474 1 93.62 47 ARG B CA 1
ATOM 1522 C C . ARG B 1 47 ? 5.656 -11.445 1.572 1 93.62 47 ARG B C 1
ATOM 1524 O O . ARG B 1 47 ? 5.062 -10.773 2.42 1 93.62 47 ARG B O 1
ATOM 1531 N N . VAL B 1 48 ? 6.438 -10.961 0.707 1 91.62 48 VAL B N 1
ATOM 1532 C CA . VAL B 1 48 ? 6.816 -9.555 0.789 1 91.62 48 VAL B CA 1
ATOM 1533 C C . VAL B 1 48 ? 5.691 -8.688 0.24 1 91.62 48 VAL B C 1
ATOM 1535 O O . VAL B 1 48 ? 5.281 -7.715 0.881 1 91.62 48 VAL B O 1
ATOM 1538 N N . PHE B 1 49 ? 5.086 -9 -0.899 1 89 49 PHE B N 1
ATOM 1539 C CA . PHE B 1 49 ? 4.141 -8.133 -1.587 1 89 49 PHE B CA 1
ATOM 1540 C C . PHE B 1 49 ? 2.74 -8.281 -1.008 1 89 49 PHE B C 1
ATOM 1542 O O . PHE B 1 49 ? 2.051 -7.293 -0.767 1 89 49 PHE B O 1
ATOM 1549 N N . TYR B 1 50 ? 2.348 -9.539 -0.77 1 91 50 TYR B N 1
ATOM 1550 C CA . TYR B 1 50 ? 1.024 -9.75 -0.191 1 91 50 TYR B CA 1
ATOM 1551 C C . TYR B 1 50 ? 1.057 -9.57 1.322 1 91 50 TYR B C 1
ATOM 1553 O O . TYR B 1 50 ? 0.139 -8.992 1.905 1 91 50 TYR B O 1
ATOM 1561 N N . GLY B 1 51 ? 2.098 -10.086 1.889 1 93.62 51 GLY B N 1
ATOM 1562 C CA . GLY B 1 51 ? 2.197 -10.023 3.338 1 93.62 51 GLY B CA 1
ATOM 1563 C C . GLY B 1 51 ? 2.809 -8.734 3.84 1 93.62 51 GLY B C 1
ATOM 1564 O O . GLY B 1 51 ? 2.15 -7.957 4.535 1 93.62 51 GLY B O 1
ATOM 1565 N N . GLY B 1 52 ? 4.02 -8.484 3.445 1 93.62 52 GLY B N 1
ATOM 1566 C CA . GLY B 1 52 ? 4.77 -7.336 3.93 1 93.62 52 GLY B CA 1
ATOM 1567 C C . GLY B 1 52 ? 4.094 -6.012 3.625 1 93.62 52 GLY B C 1
ATOM 1568 O O . GLY B 1 52 ? 3.998 -5.145 4.492 1 93.62 52 GLY B O 1
ATOM 1569 N N . HIS B 1 53 ? 3.666 -5.828 2.354 1 95.38 53 HIS B N 1
ATOM 1570 C CA . HIS B 1 53 ? 3.02 -4.586 1.947 1 95.38 53 HIS B CA 1
ATOM 1571 C C . HIS B 1 53 ? 1.779 -4.309 2.791 1 95.38 53 HIS B C 1
ATOM 1573 O O . HIS B 1 53 ? 1.607 -3.199 3.303 1 95.38 53 HIS B O 1
ATOM 1579 N N . GLN B 1 54 ? 0.924 -5.34 2.965 1 96.44 54 GLN B N 1
ATOM 1580 C CA . GLN B 1 54 ? -0.314 -5.156 3.715 1 96.44 54 GLN B CA 1
ATOM 1581 C C . GLN B 1 54 ? -0.029 -4.93 5.195 1 96.44 54 GLN B C 1
ATOM 1583 O O . GLN B 1 54 ? -0.688 -4.109 5.84 1 96.44 54 GLN B O 1
ATOM 1588 N N . PHE B 1 55 ? 0.914 -5.594 5.684 1 97.44 55 PHE B N 1
ATOM 1589 C CA . PHE B 1 55 ? 1.273 -5.426 7.086 1 97.44 55 PHE B CA 1
ATOM 1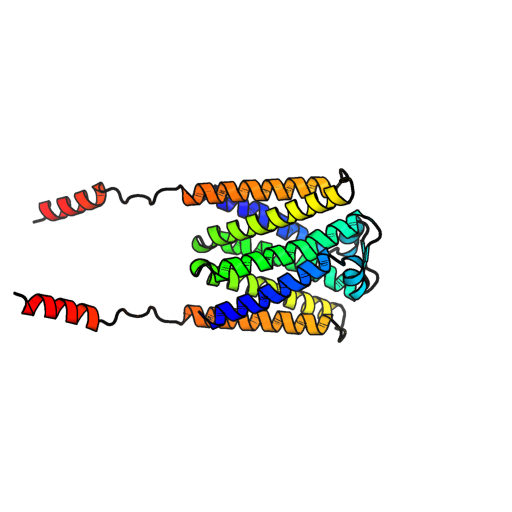590 C C . PHE B 1 55 ? 1.798 -4.02 7.344 1 97.44 55 PHE B C 1
ATOM 1592 O O . PHE B 1 55 ? 1.446 -3.395 8.352 1 97.44 55 PHE B O 1
ATOM 1599 N N . ALA B 1 56 ? 2.652 -3.516 6.453 1 97.69 56 ALA B N 1
ATOM 1600 C CA . ALA B 1 56 ? 3.195 -2.166 6.586 1 97.69 56 ALA B CA 1
ATOM 1601 C C . ALA B 1 56 ? 2.082 -1.122 6.551 1 97.69 56 ALA B C 1
ATOM 1603 O O . ALA B 1 56 ? 2.109 -0.151 7.312 1 97.69 56 ALA B O 1
ATOM 1604 N N . LEU B 1 57 ? 1.125 -1.288 5.676 1 98.31 57 LEU B N 1
ATOM 1605 C CA . LEU B 1 57 ? -0.009 -0.375 5.59 1 98.31 57 LEU B CA 1
ATOM 1606 C C . LEU B 1 57 ? -0.823 -0.394 6.879 1 98.31 57 LEU B C 1
ATOM 1608 O O . LEU B 1 57 ? -1.262 0.654 7.359 1 98.31 57 LEU B O 1
ATOM 1612 N N . ALA B 1 58 ? -1.022 -1.599 7.379 1 98.69 58 ALA B N 1
ATOM 1613 C CA . ALA B 1 58 ? -1.724 -1.721 8.656 1 98.69 58 ALA B CA 1
ATOM 1614 C C . ALA B 1 58 ? -1.001 -0.948 9.75 1 98.69 58 ALA B C 1
ATOM 1616 O O . ALA B 1 58 ? -1.632 -0.234 10.539 1 98.69 58 ALA B O 1
ATOM 1617 N N . LEU B 1 59 ? 0.262 -1.065 9.82 1 98.31 59 LEU B N 1
ATOM 1618 C CA . LEU B 1 59 ? 1.05 -0.374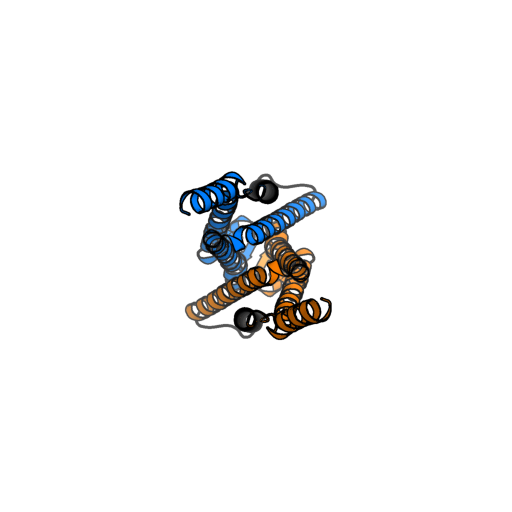 10.836 1 98.31 59 LEU B CA 1
ATOM 1619 C C . LEU B 1 59 ? 0.944 1.139 10.664 1 98.31 59 LEU B C 1
ATOM 1621 O O . LEU B 1 59 ? 0.873 1.873 11.656 1 98.31 59 LEU B O 1
ATOM 1625 N N . PHE B 1 60 ? 0.993 1.577 9.414 1 98.69 60 PHE B N 1
ATOM 1626 C CA . PHE B 1 60 ? 0.84 3.004 9.164 1 98.69 60 PHE B CA 1
ATOM 1627 C C . PHE B 1 60 ? -0.497 3.508 9.695 1 98.69 60 PHE B C 1
ATOM 1629 O O . PHE B 1 60 ? -0.562 4.562 10.328 1 98.69 60 PHE B O 1
ATOM 1636 N N . LEU B 1 61 ? -1.536 2.752 9.438 1 98.81 61 LEU B N 1
ATOM 1637 C CA . LEU B 1 61 ? -2.855 3.17 9.898 1 98.81 61 LEU B CA 1
ATOM 1638 C C . LEU B 1 61 ? -2.93 3.148 11.422 1 98.81 61 LEU B C 1
ATOM 1640 O O . LEU B 1 61 ? -3.551 4.023 12.023 1 98.81 61 LEU B O 1
ATOM 1644 N N . LEU B 1 62 ? -2.33 2.123 12.039 1 98.44 62 LEU B N 1
ATOM 1645 C CA . LEU B 1 62 ? -2.309 2.068 13.5 1 98.44 62 LEU B CA 1
ATOM 1646 C C . LEU B 1 62 ? -1.536 3.248 14.078 1 98.44 62 LEU B C 1
ATOM 1648 O O . LEU B 1 62 ? -1.932 3.814 15.102 1 98.44 62 LEU B O 1
ATOM 1652 N N . PHE B 1 63 ? -0.467 3.561 13.406 1 97.81 63 PHE B N 1
ATOM 1653 C CA . PHE B 1 63 ? 0.305 4.73 13.812 1 97.81 63 PHE B CA 1
ATOM 1654 C C . PHE B 1 63 ? -0.521 6 13.672 1 97.81 63 PHE B C 1
ATOM 1656 O O . PHE B 1 63 ? -0.457 6.891 14.523 1 97.81 63 PHE B O 1
ATOM 1663 N N . ALA B 1 64 ? -1.226 6.129 12.602 1 97.62 64 ALA B N 1
ATOM 1664 C CA . ALA B 1 64 ? -2.062 7.297 12.344 1 97.62 64 ALA B CA 1
ATOM 1665 C C . ALA B 1 64 ? -3.129 7.457 13.422 1 97.62 64 ALA B C 1
ATOM 1667 O O . ALA B 1 64 ? -3.541 8.578 13.734 1 97.62 64 ALA B O 1
ATOM 1668 N N . LEU B 1 65 ? -3.584 6.316 14.039 1 97.38 65 LEU B N 1
ATOM 1669 C CA . LEU B 1 65 ? -4.605 6.363 15.078 1 97.38 65 LEU B CA 1
ATOM 1670 C C . LEU B 1 65 ? -4.09 7.098 16.312 1 97.38 65 LEU B C 1
ATOM 1672 O O . LEU B 1 65 ? -4.879 7.633 17.094 1 97.38 65 LEU B O 1
ATOM 1676 N N . ARG B 1 66 ? -2.828 7.176 16.438 1 95.81 66 ARG B N 1
ATOM 1677 C CA . ARG B 1 66 ? -2.24 7.785 17.625 1 95.81 66 ARG B CA 1
ATOM 1678 C C . ARG B 1 66 ? -1.894 9.25 17.375 1 95.81 66 ARG B C 1
ATOM 1680 O O . ARG B 1 66 ? -1.593 9.992 18.312 1 95.81 66 ARG B O 1
ATOM 1687 N N . ARG B 1 67 ? -1.899 9.609 16.172 1 94.75 67 ARG B N 1
ATOM 1688 C CA . ARG B 1 67 ? -1.562 10.984 15.797 1 94.75 67 ARG B CA 1
ATOM 1689 C C . ARG B 1 67 ? -2.691 11.625 15 1 94.75 67 ARG B C 1
ATOM 1691 O O . ARG B 1 67 ? -2.869 11.336 13.812 1 94.75 67 ARG B O 1
ATOM 1698 N N . ALA B 1 68 ? -3.307 12.656 15.594 1 93.06 68 ALA B N 1
ATOM 1699 C CA . ALA B 1 68 ? -4.48 13.289 14.992 1 93.06 68 ALA B CA 1
ATOM 1700 C C . ALA B 1 68 ? -4.145 13.875 13.617 1 93.06 68 ALA B C 1
ATOM 1702 O O . ALA B 1 68 ? -4.973 13.852 12.711 1 93.06 68 ALA B O 1
ATOM 1703 N N . SER B 1 69 ? -2.936 14.383 13.5 1 93.44 69 SER B N 1
ATOM 1704 C CA . SER B 1 69 ? -2.539 15.047 12.266 1 93.44 69 SER B CA 1
ATOM 1705 C C . SER B 1 69 ? -2.412 14.055 11.109 1 93.44 69 SER B C 1
ATOM 1707 O O . SER B 1 69 ? -2.377 14.453 9.945 1 93.44 69 SER B O 1
ATOM 1709 N N . LEU B 1 70 ? -2.406 12.742 11.406 1 97 70 LEU B N 1
ATOM 1710 C CA . LEU B 1 70 ? -2.193 11.727 10.375 1 97 70 LEU B CA 1
ATOM 1711 C C . LEU B 1 70 ? -3.512 11.07 9.984 1 97 70 LEU B C 1
ATOM 1713 O O . LEU B 1 70 ? -3.568 10.32 9 1 97 70 LEU B O 1
ATOM 1717 N N . VAL B 1 71 ? -4.539 11.391 10.672 1 97.38 71 VAL B N 1
ATOM 1718 C CA . VAL B 1 71 ? -5.812 10.711 10.453 1 97.38 71 VAL B CA 1
ATOM 1719 C C . VAL B 1 71 ? -6.352 11.062 9.07 1 97.38 71 VAL B C 1
ATOM 1721 O O . VAL B 1 71 ? -6.742 10.172 8.305 1 97.38 71 VAL B O 1
ATOM 1724 N N . GLN B 1 72 ? -6.312 12.32 8.727 1 96.81 72 GLN B N 1
ATOM 1725 C CA . GLN B 1 72 ? -6.859 12.727 7.438 1 96.81 72 GLN B CA 1
ATOM 1726 C C . GLN B 1 72 ? -6.031 12.164 6.285 1 96.81 72 GLN B C 1
ATOM 1728 O O . GLN B 1 72 ? -6.574 11.578 5.352 1 96.81 72 GLN B O 1
ATOM 1733 N N . PRO B 1 73 ? -4.664 12.258 6.324 1 97.81 73 PRO B N 1
ATOM 1734 C CA . PRO B 1 73 ? -3.854 11.648 5.27 1 97.81 73 PRO B CA 1
ATOM 1735 C C . PRO B 1 73 ? -4.074 10.141 5.152 1 97.81 73 PRO B C 1
ATOM 1737 O O . PRO B 1 73 ? -4.094 9.602 4.043 1 97.81 73 PRO B O 1
ATOM 1740 N N . ALA B 1 74 ? -4.238 9.547 6.273 1 98.62 74 ALA B N 1
ATOM 1741 C CA . ALA B 1 74 ? -4.465 8.102 6.273 1 98.62 74 ALA B CA 1
ATOM 1742 C C . ALA B 1 74 ? -5.801 7.758 5.625 1 98.62 74 ALA B C 1
ATOM 1744 O O . ALA B 1 74 ? -5.906 6.773 4.891 1 98.62 74 ALA B O 1
ATOM 1745 N N . LEU B 1 75 ? -6.82 8.547 5.906 1 98.56 75 LEU B N 1
ATOM 1746 C CA . LEU B 1 75 ? -8.125 8.328 5.293 1 98.56 75 LEU B CA 1
ATOM 1747 C C . LEU B 1 75 ? -8.055 8.531 3.781 1 98.56 75 LEU B C 1
ATOM 1749 O O . LEU B 1 75 ? -8.648 7.766 3.021 1 98.56 75 LEU B O 1
ATOM 1753 N N . ILE B 1 76 ? -7.332 9.492 3.342 1 98.19 76 ILE B N 1
ATOM 1754 C CA . ILE B 1 76 ? -7.164 9.742 1.915 1 98.19 76 ILE B CA 1
ATOM 1755 C C . ILE B 1 76 ? -6.496 8.539 1.255 1 98.19 76 ILE B C 1
ATOM 1757 O O . ILE B 1 76 ? -6.914 8.102 0.18 1 98.19 76 ILE B O 1
ATOM 1761 N N . LEU B 1 77 ? -5.496 8.047 1.942 1 98.69 77 LEU B N 1
ATOM 1762 C CA . LEU B 1 77 ? -4.793 6.867 1.448 1 98.69 77 LEU B CA 1
ATOM 1763 C C . LEU B 1 77 ? -5.754 5.691 1.297 1 98.69 77 LEU B C 1
ATOM 1765 O O . LEU B 1 77 ? -5.781 5.039 0.251 1 98.69 77 LEU B O 1
ATOM 1769 N N . VAL B 1 78 ? -6.547 5.434 2.32 1 98.75 78 VAL B N 1
ATOM 1770 C CA . VAL B 1 78 ? -7.465 4.301 2.318 1 98.75 78 VAL B CA 1
ATOM 1771 C C . VAL B 1 78 ? -8.5 4.473 1.208 1 98.75 78 VAL B C 1
ATOM 1773 O O . VAL B 1 78 ? -8.797 3.525 0.477 1 98.75 78 VAL B O 1
ATOM 1776 N N . VAL B 1 79 ? -9.039 5.672 1.059 1 98.44 79 VAL B N 1
ATOM 1777 C CA . VAL B 1 79 ? -10.047 5.945 0.04 1 98.44 79 VAL B CA 1
ATOM 1778 C C . VAL B 1 79 ? -9.453 5.715 -1.349 1 98.44 79 VAL B C 1
ATOM 1780 O O . VAL B 1 79 ? -10.07 5.062 -2.193 1 98.44 79 VAL B O 1
ATOM 1783 N N . LEU B 1 80 ? -8.289 6.188 -1.526 1 98.38 80 LEU B N 1
ATOM 1784 C CA . LEU B 1 80 ? -7.66 6.051 -2.834 1 98.38 80 LEU B CA 1
ATOM 1785 C C . LEU B 1 80 ? -7.352 4.59 -3.139 1 98.38 80 LEU B C 1
ATOM 1787 O O . LEU B 1 80 ? -7.656 4.098 -4.23 1 98.38 80 LEU B O 1
ATOM 1791 N N . LEU B 1 81 ? -6.762 3.902 -2.191 1 98.38 81 LEU B N 1
ATOM 1792 C CA . LEU B 1 81 ? -6.395 2.502 -2.371 1 98.38 81 LEU B CA 1
ATOM 1793 C C . LEU B 1 81 ? -7.625 1.644 -2.631 1 98.38 81 LEU B C 1
ATOM 1795 O O . LEU B 1 81 ? -7.684 0.919 -3.627 1 98.38 81 LEU B O 1
ATOM 1799 N N . GLN B 1 82 ? -8.586 1.78 -1.787 1 98.31 82 GLN B N 1
ATOM 1800 C CA . GLN B 1 82 ? -9.766 0.927 -1.897 1 98.31 82 GLN B CA 1
ATOM 1801 C C . GLN B 1 82 ? -10.578 1.268 -3.145 1 98.31 82 GLN B C 1
ATOM 1803 O O . GLN B 1 82 ? -11.164 0.383 -3.77 1 98.31 82 GLN B O 1
ATOM 1808 N N . SER B 1 83 ? -10.641 2.555 -3.531 1 98.12 83 SER B N 1
ATOM 1809 C CA . SER B 1 83 ? -11.352 2.945 -4.746 1 98.12 83 SER B CA 1
ATOM 1810 C C . SER B 1 83 ? -10.664 2.383 -5.988 1 98.12 83 SER B C 1
ATOM 1812 O O . SER B 1 83 ? -11.328 1.854 -6.883 1 98.12 83 SER B O 1
ATOM 1814 N N . ILE B 1 84 ? -9.367 2.498 -6.035 1 97.88 84 ILE B N 1
ATOM 1815 C CA . ILE B 1 84 ? -8.617 2.006 -7.188 1 97.88 84 ILE B CA 1
ATOM 1816 C C . ILE B 1 84 ? -8.758 0.489 -7.281 1 97.88 84 ILE B C 1
ATOM 1818 O O . ILE B 1 84 ? -8.953 -0.055 -8.375 1 97.88 84 ILE B O 1
ATOM 1822 N N . LEU B 1 85 ? -8.625 -0.215 -6.164 1 96.44 85 LEU B N 1
ATOM 1823 C CA . LEU B 1 85 ? -8.758 -1.668 -6.168 1 96.44 85 LEU B CA 1
ATOM 1824 C C . LEU B 1 85 ? -10.156 -2.086 -6.59 1 96.44 85 LEU B C 1
ATOM 1826 O O . LEU B 1 85 ? -10.32 -3.049 -7.344 1 96.44 85 LEU B O 1
ATOM 1830 N N . THR B 1 86 ? -11.164 -1.369 -6.105 1 96.44 86 THR B N 1
ATOM 1831 C CA . THR B 1 86 ? -12.547 -1.654 -6.465 1 96.44 86 THR B CA 1
ATOM 1832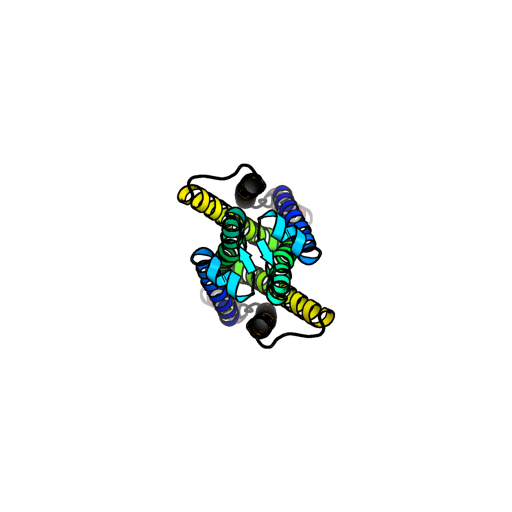 C C . THR B 1 86 ? -12.781 -1.412 -7.957 1 96.44 86 THR B C 1
ATOM 1834 O O . THR B 1 86 ? -13.352 -2.254 -8.648 1 96.44 86 THR B O 1
ATOM 1837 N N . LEU B 1 87 ? -12.328 -0.305 -8.414 1 95.62 87 LEU B N 1
ATOM 1838 C CA . LEU B 1 87 ? -12.5 0.03 -9.82 1 95.62 87 LEU B CA 1
ATOM 1839 C C . LEU B 1 87 ? -11.75 -0.957 -10.711 1 95.62 87 LEU B C 1
ATOM 1841 O O . LEU B 1 87 ? -12.227 -1.316 -11.789 1 95.62 87 LEU B O 1
ATOM 1845 N N . SER B 1 88 ? -10.562 -1.293 -10.289 1 94.12 88 SER B N 1
ATOM 1846 C CA . SER B 1 88 ? -9.781 -2.279 -11.031 1 94.12 88 SER B CA 1
ATOM 1847 C C . SER B 1 88 ? -10.547 -3.592 -11.18 1 94.12 88 SER B C 1
ATOM 1849 O O . SER B 1 88 ? -10.609 -4.16 -12.273 1 94.12 88 SER B O 1
ATOM 1851 N N . ARG B 1 89 ? -11.141 -4.059 -10.078 1 93.19 89 ARG B N 1
ATOM 1852 C CA . ARG B 1 89 ? -11.883 -5.312 -10.109 1 93.19 89 ARG B CA 1
ATOM 1853 C C . ARG B 1 89 ? -13.133 -5.184 -10.977 1 93.19 89 ARG B C 1
ATOM 1855 O O . ARG B 1 89 ? -13.516 -6.125 -11.672 1 93.19 89 ARG B O 1
ATOM 1862 N N . LEU B 1 90 ? -13.805 -4.121 -10.891 1 94.25 90 LEU B N 1
ATOM 1863 C CA . LEU B 1 90 ? -14.992 -3.895 -11.711 1 94.25 90 LEU B CA 1
ATOM 1864 C C . LEU B 1 90 ? -14.633 -3.879 -13.195 1 94.25 90 LEU B C 1
ATOM 1866 O O . LEU B 1 90 ? -15.367 -4.422 -14.023 1 94.25 90 LEU B O 1
ATOM 1870 N N . LEU B 1 91 ? -13.531 -3.262 -13.484 1 93.81 91 LEU B N 1
ATOM 1871 C CA . LEU B 1 91 ? -13.078 -3.215 -14.867 1 93.81 91 LEU B CA 1
ATOM 1872 C C . LEU B 1 91 ? -12.719 -4.609 -15.367 1 93.81 91 LEU B C 1
ATOM 1874 O O . LEU B 1 91 ? -13.047 -4.973 -16.5 1 93.81 91 LEU B O 1
ATOM 1878 N N . ILE B 1 92 ? -12.031 -5.332 -14.539 1 92.19 92 ILE B N 1
ATOM 1879 C CA . ILE B 1 92 ? -11.672 -6.699 -14.898 1 92.19 92 ILE B CA 1
ATOM 1880 C C . ILE B 1 92 ? -12.93 -7.531 -15.117 1 92.19 92 ILE B C 1
ATOM 1882 O O . ILE B 1 92 ? -13.039 -8.258 -16.109 1 92.19 92 ILE B O 1
ATOM 1886 N N . ALA B 1 93 ? -13.844 -7.465 -14.234 1 90.94 93 ALA B N 1
ATOM 1887 C CA . ALA B 1 93 ? -15.102 -8.195 -14.352 1 90.94 93 ALA B CA 1
ATOM 1888 C C . ALA B 1 93 ? -15.836 -7.82 -15.633 1 90.94 93 ALA B C 1
ATOM 1890 O O . ALA B 1 93 ? -16.422 -8.68 -16.297 1 90.94 93 ALA B O 1
ATOM 1891 N N . TRP B 1 94 ? -15.82 -6.551 -15.922 1 92.75 94 TRP B N 1
ATOM 1892 C CA . TRP B 1 94 ? -16.469 -6.062 -17.125 1 92.75 94 TRP B CA 1
ATOM 1893 C C . TRP B 1 94 ? -15.828 -6.648 -18.375 1 92.75 94 TRP B C 1
ATOM 1895 O O . TRP B 1 94 ? -16.516 -7.09 -19.297 1 92.75 94 TRP B O 1
ATOM 1905 N N . ILE B 1 95 ? -14.5 -6.723 -18.453 1 89.62 95 ILE B N 1
ATOM 1906 C CA . ILE B 1 95 ? -13.742 -7.195 -19.609 1 89.62 95 ILE B CA 1
ATOM 1907 C C . ILE B 1 95 ? -13.883 -8.711 -19.734 1 89.62 95 ILE B C 1
ATOM 1909 O O . ILE B 1 95 ? -14 -9.242 -20.844 1 89.62 95 ILE B O 1
ATOM 1913 N N . GLU B 1 96 ? -13.922 -9.352 -18.594 1 86.25 96 GLU B N 1
ATOM 1914 C CA . GLU B 1 96 ? -13.922 -10.805 -18.609 1 86.25 96 GLU B CA 1
ATOM 1915 C C . GLU B 1 96 ? -15.344 -11.359 -18.672 1 86.25 96 GLU B C 1
ATOM 1917 O O . GLU B 1 96 ? -15.547 -12.562 -18.844 1 86.25 96 GLU B O 1
ATOM 1922 N N . GLY B 1 97 ? -16.266 -10.523 -18.656 1 85.19 97 GLY B N 1
ATOM 1923 C CA . GLY B 1 97 ? -17.656 -10.938 -18.844 1 85.19 97 GLY B CA 1
ATOM 1924 C C . GLY B 1 97 ? -18.312 -11.422 -17.562 1 85.19 97 GLY B C 1
ATOM 1925 O O . GLY B 1 97 ? -19.25 -12.227 -17.609 1 85.19 97 GLY B O 1
ATOM 1926 N N . GLY B 1 98 ? -17.703 -11.078 -16.453 1 81.38 98 GLY B N 1
ATOM 1927 C CA . GLY B 1 98 ? -18.391 -11.461 -15.227 1 81.38 98 GLY B CA 1
ATOM 1928 C C . GLY B 1 98 ? -17.453 -11.633 -14.047 1 81.38 98 GLY B C 1
ATOM 1929 O O . GLY B 1 98 ? -16.266 -11.312 -14.133 1 81.38 98 GLY B O 1
ATOM 1930 N N . MET B 1 99 ? -18.078 -11.844 -12.891 1 80.94 99 MET B N 1
ATOM 1931 C CA . MET B 1 99 ? -17.344 -12.117 -11.656 1 80.94 99 MET B CA 1
ATOM 1932 C C . MET B 1 99 ? -17.984 -13.266 -10.883 1 80.94 99 MET B C 1
ATOM 1934 O O . MET B 1 99 ? -19.219 -13.352 -10.805 1 80.94 99 MET B O 1
ATOM 1938 N N . GLU B 1 100 ? -17.078 -14.156 -10.562 1 76.06 100 GLU B N 1
ATOM 1939 C CA . GLU B 1 100 ? -17.609 -15.273 -9.781 1 76.06 100 GLU B CA 1
ATOM 1940 C C . GLU B 1 100 ? -17.969 -14.828 -8.367 1 76.06 100 GLU B C 1
ATOM 1942 O O . GLU B 1 100 ? -17.375 -13.898 -7.828 1 76.06 100 GLU B O 1
ATOM 1947 N N . ALA B 1 101 ? -18.984 -15.477 -7.965 1 72.06 101 ALA B N 1
ATOM 1948 C CA . ALA B 1 101 ? -19.422 -15.172 -6.605 1 72.06 101 ALA B CA 1
ATOM 1949 C C . ALA B 1 101 ? -18.547 -15.875 -5.574 1 72.06 101 ALA B C 1
ATOM 1951 O O . ALA B 1 101 ? -19.031 -16.703 -4.801 1 72.06 101 ALA B O 1
ATOM 1952 N N . ASP B 1 102 ? -17.375 -15.688 -5.52 1 78.81 102 ASP B N 1
ATOM 1953 C CA . ASP B 1 102 ? -16.406 -16.25 -4.586 1 78.81 102 ASP B CA 1
ATOM 1954 C C . ASP B 1 102 ? -15.695 -15.164 -3.787 1 78.81 102 ASP B C 1
ATOM 1956 O O . ASP B 1 102 ? -16.297 -14.133 -3.467 1 78.81 102 ASP B O 1
ATOM 1960 N N . GLY B 1 103 ? -14.578 -15.547 -3.332 1 79.12 103 GLY B N 1
ATOM 1961 C CA . GLY B 1 103 ? -13.812 -14.586 -2.545 1 79.12 103 GLY B CA 1
ATOM 1962 C C . GLY B 1 103 ? -13.617 -13.258 -3.25 1 79.12 103 GLY B C 1
ATOM 1963 O O . GLY B 1 103 ? -13.492 -12.219 -2.602 1 79.12 103 GLY B O 1
ATOM 1964 N N . ASN B 1 104 ? -13.781 -13.234 -4.566 1 82.19 104 ASN B N 1
ATOM 1965 C CA . ASN B 1 104 ? -13.586 -12.016 -5.352 1 82.19 104 ASN B CA 1
ATOM 1966 C C . ASN B 1 104 ? -14.742 -11.039 -5.156 1 82.19 104 ASN B C 1
ATOM 1968 O O . ASN B 1 104 ? -14.523 -9.828 -5.062 1 82.19 104 ASN B O 1
ATOM 1972 N N . LEU B 1 105 ? -15.938 -11.609 -5.102 1 85.5 105 LEU B N 1
ATOM 1973 C CA . LEU B 1 105 ? -17.094 -10.75 -4.906 1 85.5 105 LEU B CA 1
ATOM 1974 C C . LEU B 1 105 ? -17.094 -10.133 -3.51 1 85.5 105 LEU B C 1
ATOM 1976 O O . LEU B 1 105 ? -17.359 -8.945 -3.348 1 85.5 105 LEU B O 1
ATOM 1980 N N . PHE B 1 106 ? -16.781 -10.977 -2.557 1 87.38 106 PHE B N 1
ATOM 1981 C CA . PHE B 1 106 ? -16.719 -10.469 -1.189 1 87.38 106 PHE B CA 1
ATOM 1982 C C . PHE B 1 106 ? -15.625 -9.414 -1.054 1 87.38 106 PHE B C 1
ATOM 1984 O O . PHE B 1 106 ? -15.805 -8.414 -0.363 1 87.38 106 PHE B O 1
ATOM 1991 N N . GLY B 1 107 ? -14.523 -9.703 -1.688 1 90.69 107 GLY B N 1
ATOM 1992 C CA . GLY B 1 107 ? -13.453 -8.719 -1.688 1 90.69 107 GLY B CA 1
ATOM 1993 C C . GLY B 1 107 ? -13.852 -7.395 -2.311 1 90.69 107 GLY B C 1
ATOM 1994 O O . GLY B 1 107 ? -13.531 -6.332 -1.78 1 90.69 107 GLY B O 1
ATOM 1995 N N . LEU B 1 108 ? -14.578 -7.5 -3.336 1 93.56 108 LEU B N 1
ATOM 1996 C CA . LEU B 1 108 ? -15.047 -6.305 -4.027 1 93.56 108 LEU B CA 1
ATOM 1997 C C . LEU B 1 108 ? -16 -5.512 -3.148 1 93.56 108 LEU B C 1
ATOM 1999 O O . LEU B 1 108 ? -15.906 -4.285 -3.064 1 93.56 108 LEU B O 1
ATOM 2003 N N . LEU B 1 109 ? -16.922 -6.195 -2.537 1 95.25 109 LEU B N 1
ATOM 2004 C CA . LEU B 1 109 ? -17.906 -5.543 -1.682 1 95.25 109 LEU B CA 1
ATOM 2005 C C . LEU B 1 109 ? -17.234 -4.879 -0.484 1 95.25 109 LEU B C 1
ATOM 2007 O O . LEU B 1 109 ? -17.578 -3.758 -0.11 1 95.25 109 LEU B O 1
ATOM 2011 N N . PHE B 1 110 ? -16.297 -5.582 0.097 1 96.12 110 PHE B N 1
ATOM 2012 C CA . PHE B 1 110 ? -15.562 -5.02 1.227 1 96.12 110 PHE B CA 1
ATOM 2013 C C . PHE B 1 110 ? -14.797 -3.77 0.809 1 96.12 110 PHE B C 1
ATOM 2015 O O . PHE B 1 110 ? -14.883 -2.734 1.475 1 96.12 110 PHE B O 1
ATOM 2022 N N . ARG B 1 111 ? -14.055 -3.889 -0.254 1 96.69 111 ARG B N 1
ATOM 2023 C CA . ARG B 1 111 ? -13.242 -2.775 -0.743 1 96.69 111 ARG B CA 1
ATOM 2024 C C . ARG B 1 111 ? -14.117 -1.572 -1.078 1 96.69 111 ARG B C 1
ATOM 2026 O O . ARG B 1 111 ? -13.797 -0.442 -0.706 1 96.69 111 ARG B O 1
ATOM 2033 N N . GLY B 1 112 ? -15.211 -1.815 -1.747 1 97.75 112 GLY B N 1
ATOM 2034 C CA . GLY B 1 112 ? -16.156 -0.745 -2.051 1 97.75 112 GLY B CA 1
ATOM 2035 C C . GLY B 1 112 ? -16.75 -0.104 -0.811 1 97.75 112 GLY B C 1
ATOM 2036 O O . GLY B 1 112 ? -16.859 1.121 -0.732 1 97.75 112 GLY B O 1
ATOM 2037 N N . ALA B 1 113 ? -17.141 -0.936 0.1 1 98.44 113 ALA B N 1
ATOM 2038 C CA . ALA B 1 113 ? -17.703 -0.437 1.351 1 98.44 113 ALA B CA 1
ATOM 2039 C C . ALA B 1 113 ? -16.688 0.416 2.109 1 98.44 113 ALA B C 1
ATOM 2041 O O . ALA B 1 113 ? -17.031 1.478 2.635 1 98.44 113 ALA B O 1
ATOM 2042 N N . MET B 1 114 ? -15.453 -0.033 2.162 1 98.69 114 MET B N 1
ATOM 2043 C CA . MET B 1 114 ? -14.422 0.708 2.877 1 98.69 114 MET B CA 1
ATOM 2044 C C . MET B 1 114 ? -14.125 2.033 2.182 1 98.69 114 MET B C 1
ATOM 2046 O O . MET B 1 114 ? -13.859 3.039 2.844 1 98.69 114 MET B O 1
ATOM 2050 N N . ALA B 1 115 ? -14.133 2.01 0.86 1 98.56 115 ALA B N 1
ATOM 2051 C CA . ALA B 1 115 ? -13.969 3.26 0.124 1 98.56 115 ALA B CA 1
ATOM 2052 C C . ALA B 1 115 ? -15.078 4.246 0.467 1 98.56 115 ALA B C 1
ATOM 2054 O O . ALA B 1 115 ? -14.812 5.418 0.752 1 98.56 115 ALA B O 1
ATOM 2055 N N . ALA B 1 116 ? -16.328 3.771 0.483 1 98.62 116 ALA B N 1
ATOM 2056 C CA . ALA B 1 116 ? -17.469 4.617 0.789 1 98.62 116 ALA B CA 1
ATOM 2057 C C . ALA B 1 116 ? -17.406 5.148 2.217 1 98.62 116 ALA B C 1
ATOM 2059 O O . ALA B 1 116 ? -17.656 6.332 2.459 1 98.62 116 ALA B O 1
ATOM 2060 N N . LEU B 1 117 ? -17.078 4.262 3.129 1 98.69 117 LEU B N 1
ATOM 2061 C CA . LEU B 1 117 ? -16.969 4.668 4.523 1 98.69 117 LEU B CA 1
ATOM 2062 C C . LEU B 1 117 ? -15.844 5.688 4.707 1 98.69 117 LEU B C 1
ATOM 2064 O O . LEU B 1 117 ? -15.984 6.633 5.484 1 98.69 117 LEU B O 1
ATOM 2068 N N . GLY B 1 118 ? -14.711 5.457 4.02 1 98.62 118 GLY B N 1
ATOM 2069 C CA . GLY B 1 118 ? -13.625 6.43 4.07 1 98.62 118 GLY B CA 1
ATOM 2070 C C . GLY B 1 118 ? -14.023 7.789 3.531 1 98.62 118 GLY B C 1
ATOM 2071 O O . GLY B 1 118 ? -13.656 8.82 4.102 1 98.62 118 GLY B O 1
ATOM 2072 N N . ILE B 1 119 ? -14.75 7.816 2.445 1 98.31 119 ILE B N 1
ATOM 2073 C CA . ILE B 1 119 ? -15.227 9.062 1.857 1 98.31 119 ILE B CA 1
ATOM 2074 C C . ILE B 1 119 ? -16.156 9.773 2.84 1 98.31 119 ILE B C 1
ATOM 2076 O O . ILE B 1 119 ? -16.047 10.984 3.045 1 98.31 119 ILE B O 1
ATOM 2080 N N . ALA B 1 120 ? -17.062 8.992 3.412 1 98.12 120 ALA B N 1
ATOM 2081 C CA . ALA B 1 120 ? -17.953 9.562 4.406 1 98.12 120 ALA B CA 1
ATOM 2082 C C . ALA B 1 120 ? -17.188 10.148 5.582 1 98.12 120 ALA B C 1
ATOM 2084 O O . ALA B 1 120 ? -17.5 11.234 6.07 1 98.12 120 ALA B O 1
ATOM 2085 N N . ALA B 1 121 ? -16.188 9.422 5.996 1 97.94 121 ALA B N 1
ATOM 2086 C CA . ALA B 1 121 ? -15.375 9.891 7.113 1 97.94 121 ALA B CA 1
ATOM 2087 C C . ALA B 1 121 ? -14.664 11.195 6.758 1 97.94 121 ALA B C 1
ATOM 2089 O O . ALA B 1 121 ? -14.602 12.117 7.578 1 97.94 121 ALA B O 1
ATOM 2090 N N . LEU B 1 122 ? -14.18 11.297 5.566 1 96.75 122 LEU B N 1
ATOM 2091 C CA . LEU B 1 122 ? -13.516 12.516 5.117 1 96.75 122 LEU B CA 1
ATOM 2092 C C . LEU B 1 122 ? -14.5 13.68 5.055 1 96.75 122 LEU B C 1
ATOM 2094 O O . LEU B 1 122 ? -14.172 14.805 5.438 1 96.75 122 LEU B O 1
ATOM 2098 N N . TRP B 1 123 ? -15.672 13.375 4.535 1 95 123 TRP B N 1
ATOM 2099 C CA . TRP B 1 123 ? -16.719 14.391 4.43 1 95 123 TRP B CA 1
ATOM 2100 C C . TRP B 1 123 ? -17.094 14.93 5.805 1 95 123 TRP B C 1
ATOM 2102 O O . TRP B 1 123 ? -17.234 16.141 5.988 1 95 123 TRP B O 1
ATOM 2112 N N . TRP B 1 124 ? -17.172 14.086 6.703 1 91.75 124 TRP B N 1
ATOM 2113 C CA . TRP B 1 124 ? -17.562 14.484 8.055 1 91.75 124 TRP B CA 1
ATOM 2114 C C . TRP B 1 124 ? -16.422 15.258 8.727 1 91.75 124 TRP B C 1
ATOM 2116 O O . TRP B 1 124 ? -16.688 16.156 9.531 1 91.75 124 TRP B O 1
ATOM 2126 N N . LEU B 1 125 ? -15.211 14.898 8.492 1 89.62 125 LEU B N 1
ATOM 2127 C CA . LEU B 1 125 ? -14.062 15.594 9.07 1 89.62 125 LEU B CA 1
ATOM 2128 C C . LEU B 1 125 ? -13.992 17.031 8.562 1 89.62 125 LEU B C 1
ATOM 2130 O O . LEU B 1 125 ? -13.586 17.938 9.297 1 89.62 125 LEU B O 1
ATOM 2134 N N . GLN B 1 126 ? -14.297 17.25 7.375 1 84.62 126 GLN B N 1
ATOM 2135 C CA . GLN B 1 126 ? -14.211 18.562 6.77 1 84.62 126 GLN B CA 1
ATOM 2136 C C . GLN B 1 126 ? -15.367 19.453 7.215 1 84.62 126 GLN B C 1
ATOM 2138 O O . GLN B 1 126 ? -15.258 20.688 7.199 1 84.62 126 GLN B O 1
ATOM 2143 N N . ARG B 1 127 ? -16.5 18.969 7.504 1 80.44 127 ARG B N 1
ATOM 2144 C CA . ARG B 1 127 ? -17.672 19.75 7.895 1 80.44 127 ARG B CA 1
ATOM 2145 C C . ARG B 1 127 ? -17.594 20.141 9.367 1 80.44 127 ARG B C 1
ATOM 2147 O O . ARG B 1 127 ? -18.359 20.984 9.828 1 80.44 127 ARG B O 1
ATOM 2154 N N . ARG B 1 128 ? -16.938 19.547 10.062 1 63.38 128 ARG B N 1
ATOM 2155 C CA . ARG B 1 128 ? -16.938 19.906 11.477 1 63.38 128 ARG B CA 1
ATOM 2156 C C . ARG B 1 128 ? -16.344 21.281 11.695 1 63.38 128 ARG B C 1
ATOM 2158 O O . ARG B 1 128 ? -15.219 21.562 11.281 1 63.38 128 ARG B O 1
ATOM 2165 N N . PRO B 1 129 ? -17.188 22.391 11.758 1 58.31 129 PRO B N 1
ATOM 2166 C CA . PRO B 1 129 ? -16.859 23.812 11.969 1 58.31 129 PRO B CA 1
ATOM 2167 C C . PRO B 1 129 ? -15.828 24.016 13.078 1 58.31 129 PRO B C 1
ATOM 2169 O O . PRO B 1 129 ? -15.742 23.203 14 1 58.31 129 PRO B O 1
ATOM 2172 N N . PRO B 1 130 ? -14.766 24.797 12.734 1 52.66 130 PRO B N 1
ATOM 2173 C CA . PRO B 1 130 ? -13.859 25.172 13.82 1 52.66 130 PRO B CA 1
ATOM 2174 C C . PRO B 1 130 ? -14.594 25.516 15.117 1 52.66 130 PRO B C 1
ATOM 2176 O O . PRO B 1 130 ? -15.711 26.047 15.07 1 52.66 130 PRO B O 1
ATOM 2179 N N . ARG B 1 131 ? -14.469 24.672 16.109 1 51.06 131 ARG B N 1
ATOM 2180 C CA . ARG B 1 131 ? -15.078 25.078 17.375 1 51.06 131 ARG B CA 1
ATOM 2181 C C . ARG B 1 131 ? -14.969 26.578 17.578 1 51.06 131 ARG B C 1
ATOM 2183 O O . ARG B 1 131 ? -13.867 27.141 17.609 1 51.06 131 ARG B O 1
ATOM 2190 N N . LEU B 1 132 ? -15.703 27.375 17.031 1 51.19 132 LEU B N 1
ATOM 2191 C CA . LEU B 1 132 ? -15.766 28.797 17.344 1 51.19 132 LEU B CA 1
ATOM 2192 C C . LEU B 1 132 ? -15.539 29.031 18.844 1 51.19 132 LEU B C 1
ATOM 2194 O O . LEU B 1 132 ? -16.234 28.453 19.672 1 51.19 132 LEU B O 1
ATOM 2198 N N . SER B 1 133 ? -14.305 29.25 19.281 1 52.38 133 SER B N 1
ATOM 2199 C CA . SER B 1 133 ? -14.141 29.766 20.641 1 52.38 133 SER B CA 1
ATOM 2200 C C . SER B 1 133 ? -15.32 30.641 21.047 1 52.38 133 SER B C 1
ATOM 2202 O O . SER B 1 133 ? -15.703 31.547 20.312 1 52.38 133 SER B O 1
ATOM 2204 N N . ALA B 1 134 ? -16.266 30.25 21.75 1 53.44 134 ALA B N 1
ATOM 2205 C CA . ALA B 1 134 ? -17.438 30.984 22.234 1 53.44 134 ALA B CA 1
ATOM 2206 C C . ALA B 1 134 ? -17.094 32.438 22.547 1 53.44 134 ALA B C 1
ATOM 2208 O O . ALA B 1 134 ? -16.109 32.719 23.219 1 53.44 134 ALA B O 1
ATOM 2209 N N . PRO B 1 135 ? -17.5 33.344 21.812 1 53 135 PRO B N 1
ATOM 2210 C CA . PRO B 1 135 ? -17.266 34.75 22.172 1 53 135 PRO B CA 1
ATOM 2211 C C . PRO B 1 135 ? -17.453 35 23.656 1 53 135 PRO B C 1
ATOM 2213 O O . PRO B 1 135 ? -17.094 36.094 24.141 1 53 135 PRO B O 1
ATOM 2216 N N . GLY B 1 136 ? -18.188 34.125 24.375 1 54 136 GLY B N 1
ATOM 2217 C CA . GLY B 1 136 ? -18.516 34.344 25.781 1 54 136 GLY B CA 1
ATOM 2218 C C . GLY B 1 136 ? -17.312 34.219 26.688 1 54 136 GLY B C 1
ATOM 2219 O O . GLY B 1 136 ? -17.344 34.656 27.844 1 54 136 GLY B O 1
ATOM 2220 N N . GLU B 1 137 ? -16.375 33.375 26.297 1 55.31 137 GLU B N 1
ATOM 2221 C CA . GLU B 1 137 ? -15.203 33.219 27.172 1 55.31 137 GLU B CA 1
ATOM 2222 C C . GLU B 1 137 ? -14.273 34.438 27.062 1 55.31 137 GLU B C 1
ATOM 2224 O O . GLU B 1 137 ? -13.672 34.844 28.047 1 55.31 137 GLU B O 1
ATOM 2229 N N . SER B 1 138 ? -14.18 35 25.812 1 56.94 138 SER B N 1
ATOM 2230 C CA . SER B 1 138 ? -13.406 36.219 25.672 1 56.94 138 SER B CA 1
ATOM 2231 C C . SER B 1 138 ? -14.117 37.406 26.312 1 56.94 138 SER B C 1
ATOM 2233 O O . SER B 1 138 ? -13.469 38.281 26.891 1 56.94 138 SER B O 1
ATOM 2235 N N . ALA B 1 139 ? -15.5 37.531 26.406 1 60.97 139 ALA B N 1
ATOM 2236 C CA . ALA B 1 139 ? -16.25 38.562 27.078 1 60.97 139 ALA B CA 1
ATOM 2237 C C . ALA B 1 139 ? -16.203 38.406 28.594 1 60.97 139 ALA B C 1
ATOM 2239 O O . ALA B 1 139 ? -16.094 39.375 29.328 1 60.97 139 ALA B O 1
ATOM 2240 N N . GLU B 1 140 ? -16.219 37.219 29.047 1 58.59 140 GLU B N 1
ATOM 2241 C CA . GLU B 1 140 ? -16.156 36.969 30.484 1 58.59 140 GLU B CA 1
ATOM 2242 C C . GLU B 1 140 ? -14.781 37.281 31.047 1 58.59 140 GLU B C 1
ATOM 2244 O O . GLU B 1 140 ? -14.68 37.844 32.125 1 58.59 140 GLU B O 1
ATOM 2249 N N . ARG B 1 141 ? -13.758 37.062 30.281 1 60.94 141 ARG B N 1
ATOM 2250 C CA . ARG B 1 141 ? -12.414 37.406 30.719 1 60.94 141 ARG B CA 1
ATOM 2251 C C . ARG B 1 141 ? -12.195 38.906 30.703 1 60.94 141 ARG B C 1
ATOM 2253 O O . ARG B 1 141 ? -11.539 39.469 31.594 1 60.94 141 ARG B O 1
ATOM 2260 N N . ARG B 1 142 ? -12.859 39.531 29.703 1 61.66 142 ARG B N 1
ATOM 2261 C CA . ARG B 1 142 ? -12.758 41 29.672 1 61.66 142 ARG B CA 1
ATOM 2262 C C . ARG B 1 142 ? -13.562 41.625 30.812 1 61.66 142 ARG B C 1
ATOM 2264 O O . ARG B 1 142 ? -13.141 42.625 31.391 1 61.66 142 ARG B O 1
ATOM 2271 N N . GLU B 1 143 ? -14.734 41.094 31.125 1 63.31 143 GLU B N 1
ATOM 2272 C CA . GLU B 1 143 ? -15.547 41.625 32.219 1 63.31 143 GLU B CA 1
ATOM 2273 C C . GLU B 1 143 ? -14.891 41.375 33.562 1 63.31 143 GLU B C 1
ATOM 2275 O O . GLU B 1 143 ? -14.914 42.25 34.438 1 63.31 143 GLU B O 1
ATOM 2280 N N . ASP B 1 144 ? -14.312 40.219 33.688 1 64.5 144 ASP B N 1
ATOM 2281 C CA . ASP B 1 144 ? -13.609 39.938 34.938 1 64.5 144 ASP B CA 1
ATOM 2282 C C . ASP B 1 144 ? -12.414 40.875 35.125 1 64.5 144 ASP B C 1
ATOM 2284 O O . ASP B 1 144 ? -12.086 41.25 36.25 1 64.5 144 ASP B O 1
ATOM 2288 N N . ASP B 1 145 ? -11.812 41.281 34 1 62.09 145 ASP B N 1
ATOM 2289 C CA . ASP B 1 145 ? -10.695 42.188 34.094 1 62.09 145 ASP B CA 1
ATOM 2290 C C . ASP B 1 145 ? -11.164 43.594 34.438 1 62.09 145 ASP B C 1
ATOM 2292 O O . ASP B 1 145 ? -10.453 44.375 35.094 1 62.09 145 ASP B O 1
ATOM 2296 N N . PHE B 1 146 ? -12.422 43.969 34.062 1 62.56 146 PHE B N 1
ATOM 2297 C CA . PHE B 1 146 ? -12.961 45.281 34.375 1 62.56 146 PHE B CA 1
ATOM 2298 C C . PHE B 1 146 ? -13.43 45.344 35.812 1 62.56 146 PHE B C 1
ATOM 2300 O O . PHE B 1 146 ? -13.289 46.344 36.5 1 62.56 146 PHE B O 1
ATOM 2307 N N . ASP B 1 147 ? -14.016 44.312 36.406 1 60.94 147 ASP B N 1
ATOM 2308 C CA . ASP B 1 147 ? -14.508 44.344 37.781 1 60.94 147 ASP B CA 1
ATOM 2309 C C . ASP B 1 147 ? -13.359 44.312 38.781 1 60.94 147 ASP B C 1
ATOM 2311 O O . ASP B 1 147 ? -13.562 44.5 39.969 1 60.94 147 ASP B O 1
ATOM 2315 N N . GLY B 1 148 ? -12.156 43.875 38.375 1 55.66 148 GLY B N 1
ATOM 2316 C CA . GLY B 1 148 ? -11.016 43.875 39.281 1 55.66 148 GLY B CA 1
ATOM 2317 C C . GLY B 1 148 ? -10.289 45.188 39.344 1 55.66 148 GLY B C 1
ATOM 2318 O O . GLY B 1 148 ? -9.242 45.312 40 1 55.66 148 GLY B O 1
ATOM 2319 N N . LEU B 1 149 ? -10.625 46.156 38.5 1 46 149 LEU B N 1
ATOM 2320 C CA . LEU B 1 149 ? -10.062 47.469 38.75 1 46 149 LEU B CA 1
ATOM 2321 C C . LEU B 1 149 ? -10.938 48.25 39.719 1 46 149 LEU B C 1
ATOM 2323 O O . LEU B 1 149 ? -12.164 48.125 39.719 1 46 149 LEU B O 1
#

pLDDT: mean 88.61, std 14.05, range [45.75, 98.81]

Sequence (298 aa):
MLFARLVLLVQALVWGALGVLYWVRPYEMANLSGMLLMEPSAVSDARVFYGGHQFALALFLLFALRRASLVQPALILVVLLQSILTLSRLLIAWIEGGMEADGNLFGLLFRGAMAALGIAALWWLQRRPPRLSAPGESAERREDDFDGLMLFARLVLLVQALVWGALGVLYWVRPYEMANLSGMLLMEPSAVSDARVFYGGHQFALALFLLFALRRASLVQPALILVVLLQSILTLSRLLIAWIEGGMEADGNLFGLLFRGAMAALGIAALWWLQRRPPRLSAPGESAERREDDFDGL

Nearest PDB structures (foldseek):
  4jc7-assembly1_A  TM=3.092E-01  e=4.168E+00  Homo sapiens
  1i4d-assembly1_A  TM=2.212E-01  e=7.740E+00  Homo sapiens
  4jc7-assembly1_A  TM=3.093E-01  e=4.168E+00  Homo sapiens
  1i4d-assembly1_A  TM=2.213E-01  e=7.740E+00  Homo sapiens

InterPro domains:
  IPR025597 Protein of unknown function DUF4345 [PF14248] (4-122)

Radius of gyration: 24.24 Å; Cα contacts (8 Å, |Δi|>4): 358; chains: 2; bounding box: 41×83×59 Å

Foldseek 3Di:
DVLLLVLLLVLLVVLQVQLVCCQVPVQVVCPVVPHHDDDPVSSVCSNCVRRVVSNVLSVLSVVLSVPVVCSLVNLVVLLVVLVVVLVVLVVVQVVVVHDDPPPSVVSNVVSVVSNVSSVVVNVVVVPPPDPPPPVVVVVVVVVVVVVVD/DVLLLVLLLVLLVVLQVQLVCCQVPVQVVCPVVPHHDDDPVSSVCSNCVRRVVSNVLSVLSVVLSVPVVCSLVNLVVLLVVLVVVLVVLVVVQVVVVHDDPPPSVVSNVVSVVSNVSSVVVNVVVVPPPDPPPPVVVVVVVVVVVVVVD